Protein AF-0000000087766719 (afdb_homodimer)

Radius of gyration: 19.97 Å; Cα contacts (8 Å, |Δi|>4): 203; chains: 2; bounding box: 46×50×63 Å

Solvent-accessible surface area (backbone atoms only — not comparable to full-atom values): 10613 Å² total; per-residue (Å²): 129,85,50,71,67,56,48,51,53,27,12,54,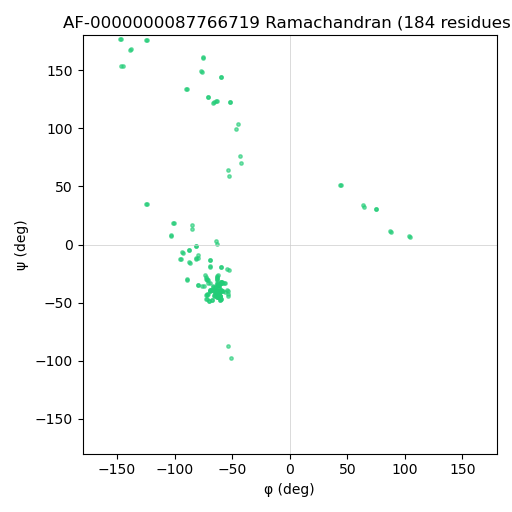57,14,33,75,28,36,40,59,47,51,45,34,25,48,77,57,76,41,45,60,58,56,52,13,59,76,70,70,49,54,48,64,62,43,50,34,35,42,56,20,76,42,80,53,61,69,53,55,50,50,43,42,74,50,59,33,60,70,90,51,54,38,46,81,87,40,73,69,54,64,56,61,66,62,67,69,63,77,80,70,86,124,128,85,49,70,68,56,49,51,52,28,12,55,56,14,32,74,29,34,39,60,47,51,45,34,23,47,77,56,74,42,46,61,58,56,52,13,59,76,70,71,50,53,46,65,63,43,51,33,36,44,56,20,77,41,78,53,61,70,55,55,50,49,42,43,73,48,58,32,60,69,88,49,53,38,45,82,87,39,72,69,56,62,56,61,66,62,68,71,63,76,82,70,91,122

Sequence (188 aa):
MMNLEQRQICGARRARMRFRIREALDRNNTNAKRLAADLGISHQAVLKVLQGNSHSQRVLDALRAAGVPERYLFDPRSEHVVAQDTTHEEGKVAMMNLEQRQICGARRARMRFRIREALDRNNTNAKRLAADLGISHQAVLKVLQGNSHSQRVLDALRAAGVPERYLFDPRSEHVVAQDTTHEEGKVA

Secondary structure (DSSP, 8-state):
---HHHHHHHHHHHHHTHHHHHHHHHHTT--HHHHHHHHTS-HHHHHHHHTTS---HHHHHHHHHTT--GGGT--TTSHHHHHHHHTTS-----/---HHHHHHHHHHHHHTHHHHHHHHHHTT--HHHHHHHHTS-HHHHHHHHTTS---HHHHHHHHHTT--GGGT--TTSHHHHHHHHTTS-----

Organism: NCBI:txid644897

Structure (mmCIF, N/CA/C/O backbone):
data_AF-0000000087766719-model_v1
#
loop_
_entity.id
_entity.type
_entity.pdbx_description
1 polymer 'Transcriptional regulator'
#
loop_
_atom_site.group_PDB
_atom_site.id
_atom_site.type_symbol
_atom_site.label_atom_id
_atom_site.label_alt_id
_atom_site.label_comp_id
_atom_site.label_asym_id
_atom_site.label_entity_id
_atom_site.label_seq_id
_atom_site.pdbx_PDB_ins_code
_atom_site.Cartn_x
_atom_site.Cartn_y
_atom_site.Cartn_z
_atom_site.occupancy
_atom_site.B_iso_or_equiv
_atom_site.auth_seq_id
_atom_site.auth_comp_id
_atom_site.auth_asym_id
_atom_site.auth_atom_id
_atom_site.pdbx_PDB_model_num
ATOM 1 N N . MET A 1 1 ? -0.922 25.641 17.828 1 64.06 1 MET A N 1
ATOM 2 C CA . MET A 1 1 ? 0.216 24.797 17.469 1 64.06 1 MET A CA 1
ATOM 3 C C . MET A 1 1 ? 0 23.359 17.922 1 64.06 1 MET A C 1
ATOM 5 O O . MET A 1 1 ? -0.638 23.125 18.953 1 64.06 1 MET A O 1
ATOM 9 N N . MET A 1 2 ? 0.149 22.484 17.047 1 74.62 2 MET A N 1
ATOM 10 C CA . MET A 1 2 ? -0.058 21.094 17.422 1 74.62 2 MET A CA 1
ATOM 11 C C . MET A 1 2 ? 0.969 20.656 18.453 1 74.62 2 MET A C 1
ATOM 13 O O . MET A 1 2 ? 2.168 20.875 18.297 1 74.62 2 MET A O 1
ATOM 17 N N . ASN A 1 3 ? 0.418 20.156 19.641 1 84.69 3 ASN A N 1
ATOM 18 C CA . ASN A 1 3 ? 1.379 19.688 20.641 1 84.69 3 ASN A CA 1
ATOM 19 C C . ASN A 1 3 ? 1.971 18.328 20.25 1 84.69 3 ASN A C 1
ATOM 21 O O . ASN A 1 3 ? 1.536 17.719 19.266 1 84.69 3 ASN A O 1
ATOM 25 N N . LEU A 1 4 ? 3.074 18.016 20.844 1 88.19 4 LEU A N 1
ATOM 26 C CA . LEU A 1 4 ? 3.869 16.844 20.5 1 88.19 4 LEU A CA 1
ATOM 27 C C . LEU A 1 4 ? 3.018 15.586 20.531 1 88.19 4 LEU A C 1
ATOM 29 O O . LEU A 1 4 ? 3.152 14.719 19.672 1 88.19 4 LEU A O 1
ATOM 33 N N . GLU A 1 5 ? 2.215 15.477 21.562 1 88.75 5 GLU A N 1
ATOM 34 C CA . GLU A 1 5 ? 1.369 14.297 21.703 1 88.75 5 GLU A CA 1
ATOM 35 C C . GLU A 1 5 ? 0.404 14.156 20.531 1 88.75 5 GLU A C 1
ATOM 37 O O . GLU A 1 5 ? 0.24 13.062 19.984 1 88.75 5 GLU A O 1
ATOM 42 N N . GLN A 1 6 ? -0.198 15.211 20.203 1 89.56 6 GLN A N 1
ATOM 43 C CA . GLN A 1 6 ? -1.116 15.219 19.062 1 89.56 6 GLN A CA 1
ATOM 44 C C . GLN A 1 6 ? -0.401 14.828 17.766 1 89.56 6 GLN A C 1
ATOM 46 O O . GLN A 1 6 ? -0.933 14.055 16.969 1 89.56 6 GLN A O 1
ATOM 51 N N . ARG A 1 7 ? 0.81 15.312 17.625 1 91.25 7 ARG A N 1
ATOM 52 C CA . ARG A 1 7 ? 1.606 14.992 16.453 1 91.25 7 ARG A CA 1
ATOM 53 C C . ARG A 1 7 ? 1.891 13.5 16.359 1 91.25 7 ARG A C 1
ATOM 55 O O . ARG A 1 7 ? 1.777 12.898 15.297 1 91.25 7 ARG A O 1
ATOM 62 N N . GLN A 1 8 ? 2.195 12.984 17.5 1 93.81 8 GLN A N 1
ATOM 63 C CA . GLN A 1 8 ? 2.543 11.57 17.531 1 93.81 8 GLN A CA 1
ATOM 64 C C . GLN A 1 8 ? 1.324 10.703 17.25 1 93.81 8 GLN A C 1
ATOM 66 O O . GLN A 1 8 ? 1.425 9.703 16.516 1 93.81 8 GLN A O 1
ATOM 71 N N . ILE A 1 9 ? 0.211 11.07 17.781 1 94.19 9 ILE A N 1
ATOM 72 C CA . ILE A 1 9 ? -1.018 10.305 17.609 1 94.19 9 ILE A CA 1
ATOM 73 C C . ILE A 1 9 ? -1.466 10.367 16.141 1 94.19 9 ILE A C 1
ATOM 75 O O . ILE A 1 9 ? -1.751 9.344 15.531 1 94.19 9 ILE A O 1
ATOM 79 N N . CYS A 1 10 ? -1.475 11.547 15.594 1 96.12 10 CYS A N 1
ATOM 80 C CA . CYS A 1 10 ? -1.868 11.719 14.203 1 96.12 10 CYS A CA 1
ATOM 81 C C . CYS A 1 10 ? -0.924 10.961 13.273 1 96.12 10 CYS A C 1
ATOM 83 O O . CYS A 1 10 ? -1.369 10.289 12.344 1 96.12 10 CYS A O 1
ATOM 85 N N . GLY A 1 11 ? 0.353 11.055 13.586 1 97.19 11 GLY A N 1
ATOM 86 C CA . GLY A 1 11 ? 1.34 10.352 12.773 1 97.19 11 GLY A CA 1
ATOM 87 C C . GLY A 1 11 ? 1.164 8.844 12.789 1 97.19 11 GLY A C 1
ATOM 88 O O . GLY A 1 11 ? 1.177 8.203 11.734 1 97.19 11 GLY A O 1
ATOM 89 N N . ALA A 1 12 ? 0.954 8.305 13.977 1 96.62 12 ALA A N 1
ATOM 90 C CA . ALA A 1 12 ? 0.795 6.855 14.109 1 96.62 12 ALA A CA 1
ATOM 91 C C . ALA A 1 12 ? -0.457 6.371 13.383 1 96.62 12 ALA A C 1
ATOM 93 O O . ALA A 1 12 ? -0.428 5.344 12.711 1 96.62 12 ALA A O 1
ATOM 94 N N . ARG A 1 13 ? -1.477 7.09 13.5 1 96.69 13 ARG A N 1
ATOM 95 C CA . ARG A 1 13 ? -2.732 6.719 12.852 1 96.69 13 ARG A CA 1
ATOM 96 C C . ARG A 1 13 ? -2.625 6.824 11.336 1 96.69 13 ARG A C 1
ATOM 98 O O . ARG A 1 13 ? -3.1 5.945 10.609 1 96.69 13 ARG A O 1
ATOM 105 N N . ARG A 1 14 ? -1.946 7.836 10.867 1 97.5 14 ARG A N 1
ATOM 106 C CA . ARG A 1 14 ? -1.792 7.984 9.422 1 97.5 14 ARG A CA 1
ATOM 107 C C . ARG A 1 14 ? -0.895 6.891 8.852 1 97.5 14 ARG A C 1
ATOM 109 O O . ARG A 1 14 ? -1.149 6.375 7.762 1 97.5 14 ARG A O 1
ATOM 116 N N . ALA A 1 15 ? 0.125 6.605 9.617 1 98.25 15 ALA A N 1
ATOM 117 C CA . ALA A 1 15 ? 1.036 5.559 9.172 1 98.25 15 ALA A CA 1
ATOM 118 C C . ALA A 1 15 ? 0.29 4.246 8.938 1 98.25 15 ALA A C 1
ATOM 120 O O . ALA A 1 15 ? 0.623 3.492 8.016 1 98.25 15 ALA A O 1
ATOM 121 N N . ARG A 1 16 ? -0.716 3.965 9.688 1 97.12 16 ARG A N 1
ATOM 122 C CA . ARG A 1 16 ? -1.495 2.74 9.547 1 97.12 16 ARG A CA 1
ATOM 123 C C . ARG A 1 16 ? -2.295 2.752 8.25 1 97.12 16 ARG A C 1
ATOM 125 O O . ARG A 1 16 ? -2.678 1.695 7.738 1 97.12 16 ARG A O 1
ATOM 132 N N . MET A 1 17 ? -2.451 3.938 7.754 1 98.19 17 MET A N 1
ATOM 133 C CA . MET A 1 17 ? -3.289 4.09 6.566 1 98.19 17 MET A CA 1
ATOM 134 C C . MET A 1 17 ? -2.432 4.266 5.316 1 98.19 17 MET A C 1
ATOM 136 O O . MET A 1 17 ? -2.953 4.543 4.234 1 98.19 17 MET A O 1
ATOM 140 N N . ARG A 1 18 ? -1.143 4.105 5.406 1 98.56 18 ARG A N 1
ATOM 141 C CA . ARG A 1 18 ? -0.237 4.516 4.336 1 98.56 18 ARG A CA 1
ATOM 142 C C . ARG A 1 18 ? -0.554 3.783 3.037 1 98.56 18 ARG A C 1
ATOM 144 O O . ARG A 1 18 ? -0.467 4.363 1.954 1 98.56 18 ARG A O 1
ATOM 151 N N . PHE A 1 19 ? -1.032 2.547 3.102 1 98.62 19 PHE A N 1
ATOM 152 C CA . PHE A 1 19 ? -1.329 1.806 1.88 1 98.62 19 PHE A CA 1
ATOM 153 C C . PHE A 1 19 ? -2.67 2.238 1.297 1 98.62 19 PHE A C 1
ATOM 155 O O . PHE A 1 19 ? -2.84 2.27 0.077 1 98.62 19 PHE A O 1
ATOM 162 N N . ARG A 1 20 ? -3.555 2.541 2.119 1 98.56 20 ARG A N 1
ATOM 163 C CA . ARG A 1 20 ? -4.836 3.047 1.638 1 98.56 20 ARG A CA 1
ATOM 164 C C . ARG A 1 20 ? -4.668 4.406 0.968 1 98.56 20 ARG A C 1
ATOM 166 O O . ARG A 1 20 ? -5.359 4.715 -0.006 1 98.56 20 ARG A O 1
ATOM 173 N N . ILE A 1 21 ? -3.779 5.172 1.529 1 98.88 21 ILE A N 1
ATOM 174 C CA . ILE A 1 21 ? -3.465 6.457 0.911 1 98.88 21 ILE A CA 1
ATOM 175 C C . ILE A 1 21 ? -2.859 6.227 -0.473 1 98.88 21 ILE A C 1
ATOM 177 O O . ILE A 1 21 ? -3.273 6.859 -1.449 1 98.88 21 ILE A O 1
ATOM 181 N N . ARG A 1 22 ? -1.928 5.293 -0.578 1 98.81 22 ARG A N 1
ATOM 182 C CA . ARG A 1 22 ? -1.306 4.992 -1.863 1 98.81 22 ARG A CA 1
ATOM 183 C C . ARG A 1 22 ? -2.332 4.457 -2.855 1 98.81 22 ARG A C 1
ATOM 185 O O . ARG A 1 22 ? -2.307 4.809 -4.035 1 98.81 22 ARG A O 1
ATOM 192 N N . GLU A 1 23 ? -3.215 3.639 -2.352 1 98.75 23 GLU A N 1
ATOM 193 C CA . GLU A 1 23 ? -4.273 3.107 -3.207 1 98.75 23 GLU A CA 1
ATOM 194 C C . GLU A 1 23 ? -5.164 4.223 -3.742 1 98.75 23 GLU A C 1
ATOM 196 O O . GLU A 1 23 ? -5.516 4.23 -4.926 1 98.75 23 GLU A O 1
ATOM 201 N N . ALA A 1 24 ? -5.531 5.148 -2.932 1 98.75 24 ALA A N 1
ATOM 202 C CA . ALA A 1 24 ? -6.359 6.277 -3.342 1 98.75 24 ALA A CA 1
ATOM 203 C C . ALA A 1 24 ? -5.664 7.109 -4.414 1 98.75 24 ALA A C 1
ATOM 205 O O . ALA A 1 24 ? -6.285 7.508 -5.402 1 98.75 24 ALA A O 1
ATOM 206 N N . LEU A 1 25 ? -4.414 7.367 -4.242 1 98.75 25 LEU A N 1
ATOM 207 C CA . LEU A 1 25 ? -3.654 8.109 -5.238 1 98.75 25 LEU A CA 1
ATOM 208 C C . LEU A 1 25 ? -3.645 7.379 -6.574 1 98.75 25 LEU A C 1
ATOM 210 O O . LEU A 1 25 ? -3.873 7.988 -7.621 1 98.75 25 LEU A O 1
ATOM 214 N N . ASP A 1 26 ? -3.35 6.074 -6.445 1 98.25 26 ASP A N 1
ATOM 215 C CA . ASP A 1 26 ? -3.295 5.242 -7.645 1 98.25 26 ASP A CA 1
ATOM 216 C C . ASP A 1 26 ? -4.633 5.25 -8.383 1 98.25 26 ASP A C 1
ATOM 218 O O . ASP A 1 26 ? -4.672 5.363 -9.609 1 98.25 26 ASP A O 1
ATOM 222 N N . ARG A 1 27 ? -5.73 5.203 -7.676 1 97.5 27 ARG A N 1
ATOM 223 C CA . ARG A 1 27 ? -7.074 5.238 -8.25 1 97.5 27 ARG A CA 1
ATOM 224 C C . ARG A 1 27 ? -7.324 6.555 -8.977 1 97.5 27 ARG A C 1
ATOM 226 O O . ARG A 1 27 ? -8.07 6.598 -9.953 1 97.5 27 ARG A O 1
ATOM 233 N N . ASN A 1 28 ? -6.629 7.543 -8.484 1 97.38 28 ASN A N 1
ATOM 234 C CA . ASN A 1 28 ? -6.789 8.859 -9.086 1 97.38 28 ASN A CA 1
ATOM 235 C C . ASN A 1 28 ? -5.641 9.188 -10.031 1 97.38 28 ASN A C 1
ATOM 237 O O . ASN A 1 28 ? -5.328 10.359 -10.258 1 97.38 28 ASN A O 1
ATOM 241 N N . ASN A 1 29 ? -4.934 8.188 -10.461 1 97.44 29 ASN A N 1
ATOM 242 C CA . ASN A 1 29 ? -3.916 8.227 -11.508 1 97.44 29 ASN A CA 1
ATOM 243 C C . ASN A 1 29 ? -2.736 9.109 -11.102 1 97.44 29 ASN A C 1
ATOM 245 O O . ASN A 1 29 ? -2.211 9.867 -11.922 1 97.44 29 ASN A O 1
ATOM 249 N N . THR A 1 30 ? -2.436 9.117 -9.852 1 98.31 30 THR A N 1
ATOM 250 C CA . THR A 1 30 ? -1.264 9.82 -9.344 1 98.31 30 THR A CA 1
ATOM 251 C C . THR A 1 30 ? -0.558 8.992 -8.273 1 98.31 30 THR A C 1
ATOM 253 O O . THR A 1 30 ? -0.99 7.879 -7.961 1 98.31 30 THR A O 1
ATOM 256 N N . ASN A 1 31 ? 0.639 9.352 -7.895 1 98.44 31 ASN A N 1
ATOM 257 C CA . ASN A 1 31 ? 1.42 8.711 -6.84 1 98.44 31 ASN A CA 1
ATOM 258 C C . ASN A 1 31 ? 2.287 9.719 -6.094 1 98.44 31 ASN A C 1
ATOM 260 O O . ASN A 1 31 ? 2.262 10.914 -6.398 1 98.44 31 ASN A O 1
ATOM 264 N N . ALA A 1 32 ? 2.975 9.266 -5.082 1 98.69 32 ALA A N 1
ATOM 265 C CA . ALA A 1 32 ? 3.768 10.148 -4.23 1 98.69 32 ALA A CA 1
ATOM 266 C C . ALA A 1 32 ? 4.824 10.891 -5.039 1 98.69 32 ALA A C 1
ATOM 268 O O . ALA A 1 32 ? 5.105 12.062 -4.773 1 98.69 32 ALA A O 1
ATOM 269 N N . LYS A 1 33 ? 5.281 10.234 -6.023 1 98.75 33 LYS A N 1
ATOM 270 C CA . LYS A 1 33 ? 6.312 10.852 -6.855 1 98.75 33 LYS A CA 1
ATOM 271 C C . LYS A 1 33 ? 5.742 12.008 -7.676 1 98.75 33 LYS A C 1
ATOM 273 O O . LYS A 1 33 ? 6.34 13.078 -7.738 1 98.75 33 LYS A O 1
ATOM 278 N N . ARG A 1 34 ? 4.668 11.758 -8.297 1 98.62 34 ARG A N 1
ATOM 279 C CA . ARG A 1 34 ? 4.031 12.797 -9.109 1 98.62 34 ARG A CA 1
ATOM 280 C C . ARG A 1 34 ? 3.57 13.961 -8.234 1 98.62 34 ARG A C 1
ATOM 282 O O . ARG A 1 34 ? 3.732 15.125 -8.609 1 98.62 34 ARG A O 1
ATOM 289 N N . LEU A 1 35 ? 3.066 13.648 -7.078 1 98.62 35 LEU A N 1
ATOM 290 C CA . LEU A 1 35 ? 2.639 14.68 -6.145 1 98.62 35 LEU A CA 1
ATOM 291 C C . LEU A 1 35 ? 3.809 15.578 -5.75 1 98.62 35 LEU A C 1
ATOM 293 O O . LEU A 1 35 ? 3.678 16.797 -5.719 1 98.62 35 LEU A O 1
ATOM 297 N N . ALA A 1 36 ? 4.914 14.992 -5.469 1 98.88 36 ALA A N 1
ATOM 298 C CA . ALA A 1 36 ? 6.117 15.73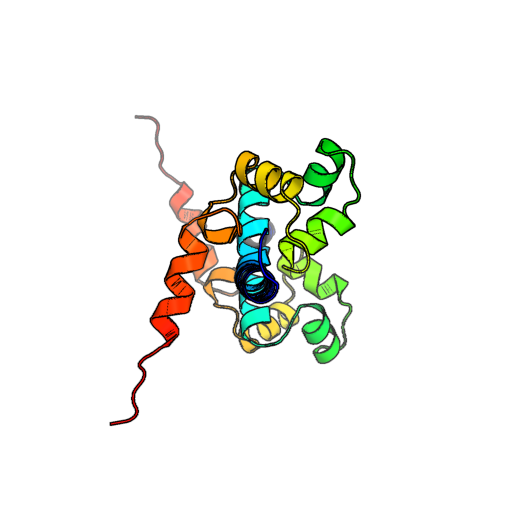4 -5.098 1 98.88 36 ALA A CA 1
ATOM 299 C C . ALA A 1 36 ? 6.555 16.672 -6.219 1 98.88 36 ALA A C 1
ATOM 301 O O . ALA A 1 36 ? 6.891 17.828 -5.973 1 98.88 36 ALA A O 1
ATOM 302 N N . ALA A 1 37 ? 6.535 16.188 -7.395 1 98.75 37 ALA A N 1
ATOM 303 C CA . ALA A 1 37 ? 6.902 17 -8.562 1 98.75 37 ALA A CA 1
ATOM 304 C C . ALA A 1 37 ? 5.973 18.188 -8.719 1 98.75 37 ALA A C 1
ATOM 306 O O . ALA A 1 37 ? 6.434 19.312 -8.938 1 98.75 37 ALA A O 1
ATOM 307 N N . ASP A 1 38 ? 4.734 17.969 -8.57 1 97.94 38 ASP A N 1
ATOM 308 C CA . ASP A 1 38 ? 3.736 19.031 -8.688 1 97.94 38 ASP A CA 1
ATOM 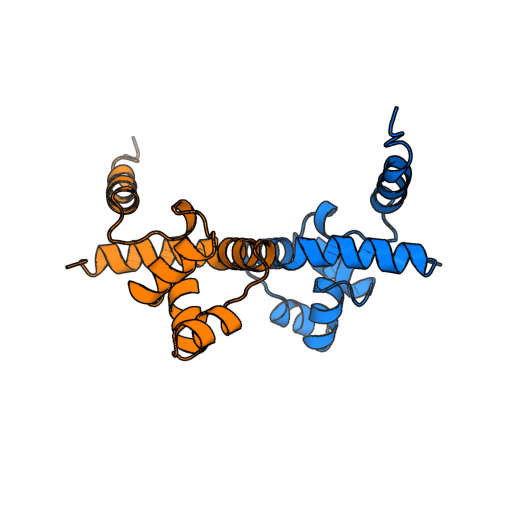309 C C . ASP A 1 38 ? 3.947 20.094 -7.625 1 97.94 38 ASP A C 1
ATOM 311 O O . ASP A 1 38 ? 3.723 21.281 -7.875 1 97.94 38 ASP A O 1
ATOM 315 N N . LEU A 1 39 ? 4.402 19.656 -6.449 1 98.31 39 LEU A N 1
ATOM 316 C CA . LEU A 1 39 ? 4.594 20.578 -5.324 1 98.31 39 LEU A CA 1
ATOM 317 C C . LEU A 1 39 ? 5.977 21.203 -5.367 1 98.31 39 LEU A C 1
ATOM 319 O O . LEU A 1 39 ? 6.242 22.188 -4.66 1 98.31 39 LEU A O 1
ATOM 323 N N . GLY A 1 40 ? 6.844 20.625 -6.148 1 98.69 40 GLY A N 1
ATOM 324 C CA . GLY A 1 40 ? 8.211 21.125 -6.203 1 98.69 40 GLY A CA 1
ATOM 325 C C . GLY A 1 40 ? 9.031 20.75 -4.988 1 98.69 40 GLY A C 1
ATOM 326 O O . GLY A 1 40 ? 9.859 21.531 -4.523 1 98.69 40 GLY A O 1
ATOM 327 N N . ILE A 1 41 ? 8.727 19.625 -4.41 1 98.75 41 ILE A N 1
ATOM 328 C CA . ILE A 1 41 ? 9.477 19.141 -3.26 1 98.75 41 ILE A CA 1
ATOM 329 C C . ILE A 1 41 ? 10.016 17.734 -3.551 1 98.75 41 ILE A C 1
ATOM 331 O O . ILE A 1 41 ? 9.742 17.172 -4.609 1 98.75 41 ILE A O 1
ATOM 335 N N . SER A 1 42 ? 10.789 17.266 -2.572 1 98.75 42 SER A N 1
ATOM 336 C CA . SER A 1 42 ? 11.375 15.938 -2.775 1 98.75 42 SER A CA 1
ATOM 337 C C . SER A 1 42 ? 10.336 14.836 -2.562 1 98.75 42 SER A C 1
ATOM 339 O O . SER A 1 42 ? 9.43 14.984 -1.741 1 98.75 42 SER A O 1
ATOM 341 N N . HIS A 1 43 ? 10.516 13.797 -3.266 1 98.62 43 HIS A N 1
ATOM 342 C CA . HIS A 1 43 ? 9.695 12.609 -3.059 1 98.62 43 HIS A CA 1
ATOM 343 C C . HIS A 1 43 ? 9.734 12.164 -1.6 1 98.62 43 HIS A C 1
ATOM 345 O O . HIS A 1 43 ? 8.703 11.789 -1.038 1 98.62 43 HIS A O 1
ATOM 351 N N . GLN A 1 44 ? 10.906 12.273 -1.005 1 98.75 44 GLN A N 1
ATOM 352 C CA . GLN A 1 44 ? 11.094 11.852 0.378 1 98.75 44 GLN A CA 1
ATOM 353 C C . GLN A 1 44 ? 10.234 12.68 1.328 1 98.75 44 GLN A C 1
ATOM 355 O O . GLN A 1 44 ? 9.742 12.164 2.334 1 98.75 44 GLN A O 1
ATOM 360 N N . ALA A 1 45 ? 10.023 13.93 1.026 1 98.75 45 ALA A N 1
ATOM 361 C CA . ALA A 1 45 ? 9.195 14.789 1.873 1 98.75 45 ALA A CA 1
ATOM 362 C C . ALA A 1 45 ? 7.75 14.305 1.892 1 98.75 45 ALA A C 1
ATOM 364 O O . ALA A 1 45 ? 7.098 14.32 2.938 1 98.75 45 ALA A O 1
ATOM 365 N N . VAL A 1 46 ? 7.285 13.836 0.776 1 98.88 46 VAL A N 1
ATOM 366 C CA . VAL A 1 46 ? 5.926 13.305 0.692 1 98.88 46 VAL A CA 1
ATOM 367 C C . VAL A 1 46 ? 5.84 11.977 1.443 1 98.88 46 VAL A C 1
ATOM 369 O O . VAL A 1 46 ? 4.906 11.766 2.223 1 98.88 46 VAL A O 1
ATOM 372 N N . LEU A 1 47 ? 6.855 11.109 1.275 1 98.81 47 LEU A N 1
ATOM 373 C CA . LEU A 1 47 ? 6.852 9.805 1.93 1 98.81 47 LEU A CA 1
ATOM 374 C C . LEU A 1 47 ? 6.848 9.953 3.447 1 98.81 47 LEU A C 1
ATOM 376 O O . LEU A 1 47 ? 6.188 9.188 4.152 1 98.81 47 LEU A O 1
ATOM 380 N N . LYS A 1 48 ? 7.543 10.977 3.986 1 98.81 48 LYS A N 1
ATOM 381 C CA . LYS A 1 48 ? 7.574 11.211 5.426 1 98.81 48 LYS A CA 1
ATOM 382 C C . LYS A 1 48 ? 6.172 11.5 5.965 1 98.81 48 LYS A C 1
ATOM 384 O O . LYS A 1 48 ? 5.836 11.086 7.078 1 98.81 48 LYS A O 1
ATOM 389 N N . VAL A 1 49 ? 5.383 12.188 5.184 1 98.81 49 VAL A N 1
ATOM 390 C CA . VAL A 1 49 ? 4.023 12.5 5.613 1 98.81 49 VAL A CA 1
ATOM 391 C C . VAL A 1 49 ? 3.164 11.234 5.555 1 98.81 49 VAL A C 1
ATOM 393 O O . VAL A 1 49 ? 2.406 10.953 6.484 1 98.81 49 VAL A O 1
ATOM 396 N N . LEU A 1 50 ? 3.324 10.469 4.473 1 98.81 50 LEU A N 1
ATOM 397 C CA . LEU A 1 50 ? 2.562 9.234 4.348 1 98.81 50 LEU A CA 1
ATOM 398 C C . LEU A 1 50 ? 2.873 8.281 5.504 1 98.81 50 LEU A C 1
ATOM 400 O O . LEU A 1 50 ? 1.981 7.59 6 1 98.81 50 LEU A O 1
ATOM 404 N N . GLN A 1 51 ? 4.082 8.336 5.945 1 98.38 51 GLN A N 1
ATOM 405 C CA . GLN A 1 51 ? 4.547 7.43 6.984 1 98.38 51 GLN A CA 1
ATOM 406 C C . GLN A 1 51 ? 4.258 7.984 8.375 1 98.38 51 GLN A C 1
ATOM 408 O O . GLN A 1 51 ? 4.539 7.336 9.383 1 98.38 51 GLN A O 1
ATOM 413 N N . GLY A 1 52 ? 3.75 9.188 8.445 1 98.12 52 GLY A N 1
ATOM 414 C CA . GLY A 1 52 ? 3.338 9.766 9.719 1 98.12 52 GLY A CA 1
ATOM 415 C C . GLY A 1 52 ? 4.465 10.484 10.438 1 98.12 52 GLY A C 1
ATOM 416 O O . GLY A 1 52 ? 4.305 10.906 11.586 1 98.12 52 GLY A O 1
ATOM 417 N N . ASN A 1 53 ? 5.582 10.688 9.734 1 98 53 ASN A N 1
ATOM 418 C CA . ASN A 1 53 ? 6.754 11.273 10.375 1 98 53 ASN A CA 1
ATOM 419 C C . ASN A 1 53 ? 6.789 12.797 10.211 1 98 53 ASN A C 1
ATOM 421 O O . ASN A 1 53 ? 7.633 13.469 10.797 1 98 53 ASN A O 1
ATOM 425 N N . SER A 1 54 ? 5.871 13.305 9.414 1 97.69 54 SER A N 1
ATOM 426 C CA . SER A 1 54 ? 5.727 14.727 9.148 1 97.69 54 SER A CA 1
ATOM 427 C C . SER A 1 54 ? 4.258 15.117 8.969 1 97.69 54 SER A C 1
ATOM 429 O O . SER A 1 54 ? 3.428 14.266 8.641 1 97.69 54 SER A O 1
ATOM 431 N N . HIS A 1 55 ? 4.004 16.328 9.266 1 97.56 55 HIS A N 1
ATOM 432 C CA . HIS A 1 55 ? 2.637 16.828 9.18 1 97.56 55 HIS A CA 1
ATOM 433 C C . HIS A 1 55 ? 2.547 18.047 8.281 1 97.56 55 HIS A C 1
ATOM 435 O O . HIS A 1 55 ? 1.759 18.953 8.539 1 97.56 55 HIS A O 1
ATOM 441 N N . SER A 1 56 ? 3.342 18.047 7.262 1 97.75 56 SER A N 1
ATOM 442 C CA . SER A 1 56 ? 3.342 19.156 6.324 1 97.75 56 SER A CA 1
ATOM 443 C C . SER A 1 56 ? 1.934 19.453 5.82 1 97.75 56 SER A C 1
ATOM 445 O O . SER A 1 56 ? 1.301 18.609 5.191 1 97.75 56 SER A O 1
ATOM 447 N N . GLN A 1 57 ? 1.519 20.688 6.027 1 96.5 57 GLN A N 1
ATOM 448 C CA . GLN A 1 57 ? 0.181 21.109 5.617 1 96.5 57 GLN A CA 1
ATOM 449 C C . GLN A 1 57 ? 0.045 21.094 4.094 1 96.5 57 GLN A C 1
ATOM 451 O O . GLN A 1 57 ? -0.989 20.688 3.562 1 96.5 57 GLN A O 1
ATOM 456 N N . ARG A 1 58 ? 1.101 21.516 3.477 1 98 58 ARG A N 1
ATOM 457 C CA . ARG A 1 58 ? 1.108 21.562 2.018 1 98 58 ARG A CA 1
ATOM 458 C C . ARG A 1 58 ? 0.916 20.172 1.425 1 98 58 ARG A C 1
ATOM 460 O O . ARG A 1 58 ? 0.133 19.984 0.489 1 98 58 ARG A O 1
ATOM 467 N N . VAL A 1 59 ? 1.56 19.25 2.035 1 98.75 59 VAL A N 1
ATOM 468 C CA . VAL A 1 59 ? 1.464 17.891 1.54 1 98.75 59 VAL A CA 1
ATOM 469 C C . VAL A 1 59 ? 0.086 17.312 1.867 1 98.75 59 VAL A C 1
ATOM 471 O O . VAL A 1 59 ? -0.549 16.688 1.019 1 98.75 59 VAL A O 1
ATOM 474 N N . LEU A 1 60 ? -0.361 17.484 3.086 1 98.31 60 LEU A N 1
ATOM 475 C CA . LEU A 1 60 ? -1.686 17.016 3.467 1 98.31 60 LEU A CA 1
ATOM 476 C C . LEU A 1 60 ? -2.762 17.609 2.568 1 98.31 60 LEU A C 1
ATOM 478 O O . LEU A 1 60 ? -3.682 16.906 2.141 1 98.31 60 LEU A O 1
ATOM 482 N N . ASP A 1 61 ? -2.629 18.859 2.24 1 98.44 61 ASP A N 1
ATOM 483 C CA . ASP A 1 61 ? -3.576 19.516 1.342 1 98.44 61 ASP A CA 1
ATOM 484 C C . ASP A 1 61 ? -3.502 18.922 -0.062 1 98.44 61 ASP A C 1
ATOM 486 O O . ASP A 1 61 ? -4.527 18.734 -0.719 1 98.44 61 ASP A O 1
ATOM 490 N N . ALA A 1 62 ? -2.328 18.719 -0.521 1 98.75 62 ALA A N 1
ATOM 491 C CA . ALA A 1 62 ? -2.137 18.125 -1.841 1 98.75 62 ALA A CA 1
ATOM 492 C C . ALA A 1 62 ? -2.742 16.719 -1.903 1 98.75 62 ALA A C 1
ATOM 494 O O . ALA A 1 62 ? -3.354 16.344 -2.906 1 98.75 62 ALA A O 1
ATOM 495 N N . LEU A 1 63 ? -2.582 15.938 -0.842 1 98.75 63 LEU A N 1
ATOM 496 C CA . LEU A 1 63 ? -3.178 14.609 -0.766 1 98.75 63 LEU A CA 1
ATOM 497 C C . LEU A 1 63 ? -4.699 14.688 -0.845 1 98.75 63 LEU A C 1
ATOM 499 O O . LEU A 1 63 ? -5.324 13.93 -1.593 1 98.75 63 LEU A O 1
ATOM 503 N N . ARG A 1 64 ? -5.207 15.578 -0.122 1 98.25 64 ARG A N 1
ATOM 504 C CA . ARG A 1 64 ? -6.648 15.797 -0.153 1 98.25 64 ARG A CA 1
ATOM 505 C C . ARG A 1 64 ? -7.117 16.172 -1.559 1 98.25 64 ARG A C 1
ATOM 507 O O . ARG A 1 64 ? -8.094 15.609 -2.057 1 98.25 64 ARG A O 1
ATOM 514 N N . ALA A 1 65 ? -6.465 17.031 -2.143 1 98.38 65 ALA A N 1
ATOM 515 C CA . ALA A 1 65 ? -6.809 17.516 -3.48 1 98.38 65 ALA A CA 1
ATOM 516 C C . ALA A 1 65 ? -6.695 16.375 -4.504 1 98.38 65 ALA A C 1
ATOM 518 O O . ALA A 1 65 ? -7.418 16.375 -5.504 1 98.38 65 ALA A O 1
ATOM 519 N N . ALA A 1 66 ? -5.812 15.508 -4.195 1 98.38 66 ALA A N 1
ATOM 520 C CA . ALA A 1 66 ? -5.586 14.383 -5.102 1 98.38 66 ALA A CA 1
ATOM 521 C C . ALA A 1 66 ? -6.625 13.281 -4.887 1 98.38 66 ALA A C 1
ATOM 523 O O . ALA A 1 66 ? -6.59 12.25 -5.559 1 98.38 66 ALA A O 1
ATOM 524 N N . GLY A 1 67 ? -7.504 13.523 -3.934 1 98 67 GLY A N 1
ATOM 525 C CA . GLY A 1 67 ? -8.633 12.617 -3.781 1 98 67 GLY A CA 1
ATOM 526 C C . GLY A 1 67 ? -8.477 11.672 -2.604 1 98 67 GLY A C 1
ATOM 527 O O . GLY A 1 67 ? -9.281 10.75 -2.428 1 98 67 GLY A O 1
ATOM 528 N N . VAL A 1 68 ? -7.496 11.828 -1.793 1 98.62 68 VAL A N 1
ATOM 529 C CA . VAL A 1 68 ? -7.355 10.984 -0.608 1 98.62 68 VAL A CA 1
ATOM 530 C C . VAL A 1 68 ? -8.43 11.352 0.415 1 98.62 68 VAL A C 1
ATOM 532 O O . VAL A 1 68 ? -8.555 12.516 0.799 1 98.62 68 VAL A O 1
ATOM 535 N N . PRO A 1 69 ? -9.172 10.391 0.88 1 97.88 69 PRO A N 1
ATOM 536 C CA . PRO A 1 69 ? -10.219 10.68 1.861 1 97.88 69 PRO A CA 1
ATOM 537 C C . PRO A 1 69 ? -9.672 11.297 3.146 1 97.88 69 PRO A C 1
ATOM 539 O O . PRO A 1 69 ? -8.609 10.898 3.621 1 97.88 69 PRO A O 1
ATOM 542 N N . GLU A 1 70 ? -10.391 12.188 3.74 1 96.81 70 GLU A N 1
ATOM 543 C CA . GLU A 1 70 ? -9.984 12.922 4.938 1 96.81 70 GLU A CA 1
ATOM 544 C C . GLU A 1 70 ? -9.703 11.969 6.098 1 96.81 70 GLU A C 1
ATOM 546 O O . GLU A 1 70 ? -8.773 12.188 6.875 1 96.81 70 GLU A O 1
ATOM 551 N N . ARG A 1 71 ? -10.406 10.906 6.148 1 95.44 71 ARG A N 1
ATOM 552 C CA . ARG A 1 71 ? -10.312 9.984 7.277 1 95.44 71 ARG A CA 1
ATOM 553 C C . ARG A 1 71 ? -8.969 9.266 7.293 1 95.44 71 ARG A C 1
ATOM 555 O O . ARG A 1 71 ? -8.602 8.648 8.297 1 95.44 71 ARG A O 1
ATOM 562 N N . TYR A 1 72 ? -8.242 9.359 6.195 1 97.75 72 TYR A N 1
ATOM 563 C CA . TYR A 1 72 ? -6.938 8.711 6.148 1 97.75 72 TYR A CA 1
ATOM 564 C C . TYR A 1 72 ? -5.824 9.68 6.523 1 97.75 72 TYR A C 1
ATOM 566 O O . TYR A 1 72 ? -4.691 9.273 6.781 1 97.75 72 TYR A O 1
ATOM 574 N N . LEU A 1 73 ? -6.137 10.93 6.578 1 98.12 73 LEU A N 1
ATOM 575 C CA . LEU A 1 73 ? -5.078 11.93 6.602 1 98.12 73 LEU A CA 1
ATOM 576 C C . LEU A 1 73 ? -4.648 12.234 8.031 1 98.12 73 LEU A C 1
ATOM 578 O O . LEU A 1 73 ? -3.508 12.641 8.266 1 98.12 73 LEU A O 1
ATOM 582 N N . PHE A 1 74 ? -5.656 12.086 8.938 1 96.31 74 PHE A N 1
ATOM 583 C CA . PHE A 1 74 ? -5.375 12.422 10.328 1 96.31 74 PHE A CA 1
ATOM 584 C C . PHE A 1 74 ? -4.602 13.734 10.422 1 96.31 74 PHE A C 1
ATOM 586 O O . PHE A 1 74 ? -3.559 13.797 11.078 1 96.31 74 PHE A O 1
ATOM 593 N N . ASP A 1 75 ? -5.18 14.648 9.75 1 94.81 75 ASP A N 1
ATOM 594 C CA . ASP A 1 75 ? -4.664 16.016 9.781 1 94.81 75 ASP A CA 1
ATOM 595 C C . ASP A 1 75 ? -4.824 16.625 11.172 1 94.81 75 ASP A C 1
ATOM 597 O O . ASP A 1 75 ? -5.938 16.688 11.703 1 94.81 75 ASP A O 1
ATOM 601 N N . PRO A 1 76 ? -3.775 17.031 11.766 1 91.81 76 PRO A N 1
ATOM 602 C CA . PRO A 1 76 ? -3.889 17.578 13.117 1 91.81 76 PRO A CA 1
ATOM 603 C C . PRO A 1 76 ? -4.809 18.797 13.188 1 91.81 76 PRO A C 1
ATOM 605 O O . PRO A 1 76 ? -5.293 19.156 14.266 1 91.81 76 PRO A O 1
ATOM 608 N N . ARG A 1 77 ? -5.027 19.375 12.086 1 88.88 77 ARG A N 1
ATOM 609 C CA . ARG A 1 77 ? -5.879 20.547 12.039 1 88.88 77 ARG A CA 1
ATOM 610 C C . ARG A 1 77 ? -7.355 20.156 12.023 1 88.88 77 ARG A C 1
ATOM 612 O O . ARG A 1 77 ? -8.227 21 12.258 1 88.88 77 ARG A O 1
ATOM 619 N N . SER A 1 78 ? -7.496 18.766 11.773 1 82.38 78 SER A N 1
ATOM 620 C CA . SER A 1 78 ? -8.875 18.328 11.617 1 82.38 78 SER A CA 1
ATOM 621 C C . SER A 1 78 ? -9.484 17.938 12.961 1 82.38 78 SER A C 1
ATOM 623 O O . SER A 1 78 ? -8.797 17.422 13.836 1 82.38 78 SER A O 1
ATOM 625 N N . GLU A 1 79 ? -10.578 18.328 13.258 1 64.94 79 GLU A N 1
ATOM 626 C CA . GLU A 1 79 ? -11.336 18.094 14.484 1 64.94 79 GLU A CA 1
ATOM 627 C C . GLU A 1 79 ? -11.469 16.594 14.766 1 64.94 79 GLU A C 1
ATOM 629 O O . GLU A 1 79 ? -11.688 16.188 15.906 1 64.94 79 GLU A O 1
ATOM 634 N N . HIS A 1 80 ? -11.32 15.75 13.797 1 58.34 80 HIS A N 1
ATOM 635 C CA . HIS A 1 80 ? -11.539 14.32 13.992 1 58.34 80 HIS A CA 1
ATOM 636 C C . HIS A 1 80 ? -10.422 13.703 14.828 1 58.34 80 HIS A C 1
ATOM 638 O O . HIS A 1 80 ? -10.641 12.703 15.516 1 58.34 80 HIS A O 1
ATOM 644 N N . VAL A 1 81 ? -9.242 14.172 14.797 1 58.28 81 VAL A N 1
ATOM 645 C CA . VAL A 1 81 ? -8.117 13.617 15.547 1 58.28 81 VAL A CA 1
ATOM 646 C C . VAL A 1 81 ? -8.312 13.875 17.047 1 58.28 81 VAL A C 1
ATOM 648 O O . VAL A 1 81 ? -7.93 13.055 17.875 1 58.28 81 VAL A O 1
ATOM 651 N N . VAL A 1 82 ? -8.867 14.891 17.422 1 54.25 82 VAL A N 1
ATOM 652 C CA . VAL A 1 82 ? -9.055 15.219 18.828 1 54.25 82 VAL A CA 1
ATOM 653 C C . VAL A 1 82 ? -9.984 14.188 19.484 1 54.25 82 VAL A C 1
ATOM 655 O O . VAL A 1 82 ? -9.797 13.812 20.641 1 54.25 82 VAL A O 1
ATOM 658 N N . ALA A 1 83 ? -11.008 13.836 18.812 1 50.44 83 ALA A N 1
ATOM 659 C CA . ALA A 1 83 ? -12.047 13.109 19.531 1 50.44 83 ALA A CA 1
ATOM 660 C C . ALA A 1 83 ? -11.633 11.656 19.781 1 50.44 83 ALA A C 1
ATOM 662 O O . ALA A 1 83 ? -12 11.062 20.797 1 50.44 83 ALA A O 1
ATOM 663 N N . GLN A 1 84 ? -10.977 11.094 18.906 1 48.59 84 GLN A N 1
ATOM 664 C CA . GLN A 1 84 ? -10.781 9.656 19.109 1 48.59 84 GLN A CA 1
ATOM 665 C C . GLN A 1 84 ? -9.789 9.391 20.234 1 48.59 84 GLN A C 1
ATOM 667 O O . GLN A 1 84 ? -9.758 8.297 20.797 1 48.59 84 GLN A O 1
ATOM 672 N N . ASP A 1 85 ? -8.867 10.18 20.516 1 46.38 85 ASP A N 1
ATOM 673 C CA . ASP A 1 85 ? -7.984 9.93 21.641 1 46.38 85 ASP A CA 1
ATOM 674 C C . ASP A 1 85 ? -8.758 9.945 22.953 1 46.38 85 ASP A C 1
ATOM 676 O O . ASP A 1 85 ? -8.328 9.352 23.953 1 46.38 85 ASP A O 1
ATOM 680 N N . THR A 1 86 ? -9.82 10.641 23.016 1 42.22 86 THR A N 1
ATOM 681 C CA . THR A 1 86 ? -10.484 10.672 24.312 1 42.22 86 THR A CA 1
ATOM 682 C C . THR A 1 86 ? -11.164 9.336 24.609 1 42.22 86 THR A C 1
ATOM 684 O O . THR A 1 86 ? -11.578 9.07 25.734 1 42.22 86 THR A O 1
ATOM 687 N N . THR A 1 87 ? -11.578 8.602 23.609 1 40.72 87 THR A N 1
ATOM 688 C CA . THR A 1 87 ? -12.336 7.414 23.984 1 40.72 87 THR A CA 1
ATOM 689 C C . THR A 1 87 ? -11.398 6.289 24.422 1 40.72 87 THR A C 1
ATOM 691 O O . THR A 1 87 ? -11.852 5.184 24.719 1 40.72 87 THR A O 1
ATOM 694 N N . HIS A 1 88 ? -10.148 6.344 24.234 1 40.16 88 HIS A N 1
ATOM 695 C CA . HIS A 1 88 ? -9.375 5.25 24.812 1 40.16 88 HIS A CA 1
ATOM 696 C C . HIS A 1 88 ? -9.484 5.234 26.328 1 40.16 88 HIS A C 1
ATOM 698 O O . HIS A 1 88 ? -8.727 4.531 27.016 1 40.16 88 HIS A O 1
ATOM 704 N N . GLU A 1 89 ? -10.211 6.125 27.016 1 37.34 89 GLU A N 1
ATOM 705 C CA . GLU A 1 89 ? -10.18 6.016 28.469 1 37.34 89 GLU A CA 1
ATOM 706 C C . GLU A 1 89 ? -10.547 4.605 28.922 1 37.34 89 GLU A C 1
ATOM 708 O O . GLU A 1 89 ? -9.844 4.012 29.75 1 37.34 89 GLU A O 1
ATOM 713 N N . GLU A 1 90 ? -11.93 4.27 29.125 1 36.25 90 GLU A N 1
ATOM 714 C CA . GLU A 1 90 ? -12.484 3.518 30.25 1 36.25 90 GLU A CA 1
ATOM 715 C C . GLU A 1 90 ? -12.398 2.014 30.016 1 36.25 90 GLU A C 1
ATOM 717 O O . GLU A 1 90 ? -13.227 1.446 29.297 1 36.25 90 GLU A O 1
ATOM 722 N N . GLY A 1 91 ? -11.719 1.37 29.219 1 32.81 91 GLY A N 1
ATOM 723 C CA . GLY A 1 91 ? -11.727 -0.05 29.531 1 32.81 91 GLY A CA 1
ATOM 724 C C . GLY A 1 91 ? -11.328 -0.351 30.969 1 32.81 91 GLY A C 1
ATOM 725 O O . GLY A 1 91 ? -10.141 -0.431 31.281 1 32.81 91 GLY A O 1
ATOM 726 N N . LYS A 1 92 ? -12.102 0.093 31.953 1 31.61 92 LYS A N 1
ATOM 727 C CA . LYS A 1 92 ? -12.211 -0.416 33.312 1 31.61 92 LYS A CA 1
ATOM 728 C C . LYS A 1 92 ? -12.336 -1.937 33.344 1 31.61 92 LYS A C 1
ATOM 730 O O . LYS A 1 92 ? -13.234 -2.494 32.688 1 31.61 92 LYS A O 1
ATOM 735 N N . VAL A 1 93 ? -11.359 -2.809 33.594 1 31.88 93 VAL A N 1
ATOM 736 C CA . VAL A 1 93 ? -11.344 -4.121 34.219 1 31.88 93 VAL A CA 1
ATOM 737 C C . VAL A 1 93 ? -12.219 -4.094 35.469 1 31.88 93 VAL A C 1
ATOM 739 O O . VAL A 1 93 ? -11.891 -3.42 36.438 1 31.88 93 VAL A O 1
ATOM 742 N N . ALA A 1 94 ? -13.664 -4.121 35.281 1 25.45 94 ALA A N 1
ATOM 743 C CA . ALA A 1 94 ? -14.422 -4.707 36.406 1 25.45 94 ALA A CA 1
ATOM 744 C C . ALA A 1 94 ? -14.289 -6.227 36.406 1 25.45 94 ALA A C 1
ATOM 746 O O . ALA A 1 94 ? -14.195 -6.859 35.344 1 25.45 94 ALA A O 1
ATOM 747 N N . MET B 1 1 ? -1.858 -25.922 -17.922 1 64.12 1 MET B N 1
ATOM 748 C CA . MET B 1 1 ? -1.011 -24.75 -18.078 1 64.12 1 MET B CA 1
ATOM 749 C C . MET B 1 1 ? -1.854 -23.5 -18.281 1 64.12 1 MET B C 1
ATOM 751 O O . MET B 1 1 ? -2.934 -23.547 -18.875 1 64.12 1 MET B O 1
ATOM 755 N N . MET B 1 2 ? -1.577 -22.562 -17.516 1 74.44 2 MET B N 1
ATOM 756 C CA . MET B 1 2 ? -2.357 -21.328 -17.641 1 74.44 2 MET B CA 1
ATOM 757 C C . MET B 1 2 ? -2.15 -20.688 -19 1 74.44 2 MET B C 1
ATOM 759 O O . MET B 1 2 ? -1.014 -20.531 -19.453 1 74.44 2 MET B O 1
ATOM 763 N N . ASN B 1 3 ? -3.318 -20.469 -19.734 1 84.69 3 ASN B N 1
ATOM 764 C CA . ASN B 1 3 ? -3.148 -19.812 -21.031 1 84.69 3 ASN B CA 1
ATOM 765 C C . ASN B 1 3 ? -2.871 -18.312 -20.859 1 84.69 3 ASN B C 1
ATOM 767 O O . ASN B 1 3 ? -2.945 -17.781 -19.75 1 84.69 3 ASN B O 1
ATOM 771 N N . LEU B 1 4 ? -2.326 -17.734 -21.875 1 88.12 4 LEU B N 1
ATOM 772 C CA . LEU B 1 4 ? -1.844 -16.359 -21.859 1 88.12 4 LEU B CA 1
ATOM 773 C C . LEU B 1 4 ? -2.936 -15.398 -21.391 1 88.12 4 LEU B C 1
ATOM 775 O O . LEU B 1 4 ? -2.664 -14.469 -20.625 1 88.12 4 LEU B O 1
ATOM 779 N N . GLU B 1 5 ? -4.121 -15.617 -21.875 1 88.5 5 GLU B N 1
ATOM 780 C CA . GLU B 1 5 ? -5.234 -14.75 -21.516 1 88.5 5 GLU B CA 1
ATOM 781 C C . GLU B 1 5 ? -5.52 -14.812 -20.016 1 88.5 5 GLU B C 1
ATOM 783 O O . GLU B 1 5 ? -5.711 -13.781 -19.375 1 88.5 5 GLU B O 1
ATOM 788 N N . GLN B 1 6 ? -5.543 -15.984 -19.516 1 89.31 6 GLN B N 1
ATOM 789 C CA . GLN B 1 6 ? -5.758 -16.188 -18.094 1 89.31 6 GLN B CA 1
ATOM 790 C C . GLN B 1 6 ? -4.664 -15.5 -17.266 1 89.31 6 GLN B C 1
ATOM 792 O O . GLN B 1 6 ? -4.949 -14.859 -16.25 1 89.31 6 GLN B O 1
ATOM 797 N N . ARG B 1 7 ? -3.457 -15.586 -17.781 1 91.38 7 ARG B N 1
ATOM 798 C CA . ARG B 1 7 ? -2.326 -14.961 -17.094 1 91.38 7 ARG B CA 1
ATOM 799 C C . ARG B 1 7 ? -2.486 -13.445 -17.047 1 91.38 7 ARG B C 1
ATOM 801 O O . ARG B 1 7 ? -2.244 -12.828 -16 1 91.38 7 ARG B O 1
ATOM 808 N N . GLN B 1 8 ? -2.934 -12.945 -18.141 1 93.75 8 GLN B N 1
ATOM 809 C CA . GLN B 1 8 ? -3.078 -11.5 -18.219 1 93.75 8 GLN B CA 1
ATOM 810 C C . GLN B 1 8 ? -4.199 -11.008 -17.312 1 93.75 8 GLN B C 1
ATOM 812 O O . GLN B 1 8 ? -4.062 -9.977 -16.656 1 93.75 8 GLN B O 1
ATOM 817 N N . ILE B 1 9 ? -5.262 -11.727 -17.266 1 94.06 9 ILE B N 1
ATOM 818 C CA . ILE B 1 9 ? -6.418 -11.344 -16.469 1 94.06 9 ILE B CA 1
ATOM 819 C C . ILE B 1 9 ? -6.07 -11.43 -14.984 1 94.06 9 ILE B C 1
ATOM 821 O O . ILE B 1 9 ? -6.312 -10.484 -14.227 1 94.06 9 ILE B O 1
ATOM 825 N N . CYS B 1 10 ? -5.477 -12.516 -14.594 1 96 10 CYS B N 1
ATOM 826 C CA . CYS B 1 10 ? -5.086 -12.688 -13.195 1 96 10 CYS B CA 1
ATOM 827 C C . CYS B 1 10 ? -4.086 -11.617 -12.773 1 96 10 CYS B C 1
ATOM 829 O O . CYS B 1 10 ? -4.207 -11.039 -11.695 1 96 10 CYS B O 1
ATOM 831 N N . GLY B 1 11 ? -3.139 -11.344 -13.664 1 97.19 11 GLY B N 1
ATOM 832 C CA . GLY B 1 11 ? -2.141 -10.336 -13.367 1 97.19 11 GLY B CA 1
ATOM 833 C C . GLY B 1 11 ? -2.732 -8.945 -13.18 1 97.19 11 GLY B C 1
ATOM 834 O O . GLY B 1 11 ? -2.408 -8.258 -12.211 1 97.19 11 GLY B O 1
ATOM 835 N N . ALA B 1 12 ? -3.641 -8.586 -14.086 1 96.62 12 ALA B N 1
ATOM 836 C CA . ALA B 1 12 ? -4.258 -7.266 -14.016 1 96.62 12 ALA B CA 1
ATOM 837 C C . ALA B 1 12 ? -5.094 -7.117 -12.75 1 96.62 12 ALA B C 1
ATOM 839 O O . ALA B 1 12 ? -5.051 -6.074 -12.086 1 96.62 12 ALA B O 1
ATOM 840 N N . ARG B 1 13 ? -5.781 -8.109 -12.414 1 96.69 13 ARG B N 1
ATOM 841 C CA . ARG B 1 13 ? -6.625 -8.078 -11.227 1 96.69 13 ARG B CA 1
ATOM 842 C C . ARG B 1 13 ? -5.785 -8.031 -9.953 1 96.69 13 ARG B C 1
ATOM 844 O O . ARG B 1 13 ? -6.086 -7.277 -9.031 1 96.69 13 ARG B O 1
ATOM 851 N N . ARG B 1 14 ? -4.699 -8.758 -9.938 1 97.5 14 ARG B N 1
ATOM 852 C CA . ARG B 1 14 ? -3.842 -8.742 -8.758 1 97.5 14 ARG B CA 1
ATOM 853 C C . ARG B 1 14 ? -3.145 -7.398 -8.602 1 97.5 14 ARG B C 1
ATOM 855 O O . ARG B 1 14 ? -2.988 -6.902 -7.48 1 97.5 14 ARG B O 1
ATOM 862 N N . ALA B 1 15 ? -2.742 -6.887 -9.734 1 98.31 15 ALA B N 1
ATOM 863 C CA . ALA B 1 15 ? -2.08 -5.586 -9.688 1 98.31 15 ALA B CA 1
ATOM 864 C C . ALA B 1 15 ? -2.969 -4.539 -9.023 1 98.31 15 ALA B C 1
ATOM 866 O O . ALA B 1 15 ? -2.477 -3.654 -8.32 1 98.31 15 ALA B O 1
ATOM 867 N N . ARG B 1 16 ? -4.246 -4.629 -9.188 1 97.12 16 ARG B N 1
ATOM 868 C CA . ARG B 1 16 ? -5.18 -3.676 -8.594 1 97.12 16 ARG B CA 1
ATOM 869 C C . ARG B 1 16 ? -5.227 -3.822 -7.078 1 97.12 16 ARG B C 1
ATOM 871 O O . ARG B 1 16 ? -5.605 -2.889 -6.371 1 97.12 16 ARG B O 1
ATOM 878 N N . MET B 1 17 ? -4.766 -4.961 -6.668 1 98.19 17 MET B N 1
ATOM 879 C CA . MET B 1 17 ? -4.855 -5.266 -5.242 1 98.19 17 MET B CA 1
ATOM 880 C C . MET B 1 17 ? -3.502 -5.086 -4.562 1 98.19 17 MET B C 1
ATOM 882 O O . MET B 1 17 ? -3.344 -5.414 -3.385 1 98.19 17 MET B O 1
ATOM 886 N N . ARG B 1 18 ? -2.529 -4.57 -5.242 1 98.56 18 ARG B N 1
ATOM 887 C CA . ARG B 1 18 ? -1.15 -4.617 -4.77 1 98.56 18 ARG B CA 1
ATOM 888 C C . ARG B 1 18 ? -1.009 -3.912 -3.424 1 98.56 18 ARG B C 1
ATOM 890 O O . ARG B 1 18 ? -0.252 -4.359 -2.559 1 98.56 18 ARG B O 1
ATOM 897 N N . PHE B 1 19 ? -1.799 -2.871 -3.158 1 98.62 19 PHE B N 1
ATOM 898 C CA . PHE B 1 19 ? -1.682 -2.16 -1.89 1 98.62 19 PHE B CA 1
ATOM 899 C C . PHE B 1 19 ? -2.389 -2.922 -0.775 1 98.62 19 PHE B C 1
ATOM 901 O O . PHE B 1 19 ? -1.94 -2.91 0.374 1 98.62 19 PHE B O 1
ATOM 908 N N . ARG B 1 20 ? -3.428 -3.533 -1.103 1 98.56 20 ARG B N 1
ATOM 909 C CA . ARG B 1 20 ? -4.113 -4.355 -0.11 1 98.56 20 ARG B CA 1
ATOM 910 C C . ARG B 1 20 ? -3.258 -5.555 0.293 1 98.56 20 ARG B C 1
ATOM 912 O O . ARG B 1 20 ? -3.273 -5.973 1.452 1 98.56 20 ARG B O 1
ATOM 919 N N . ILE B 1 21 ? -2.559 -6.062 -0.675 1 98.88 21 ILE B N 1
ATOM 920 C CA . ILE B 1 21 ? -1.63 -7.148 -0.383 1 98.88 21 ILE B CA 1
ATOM 921 C C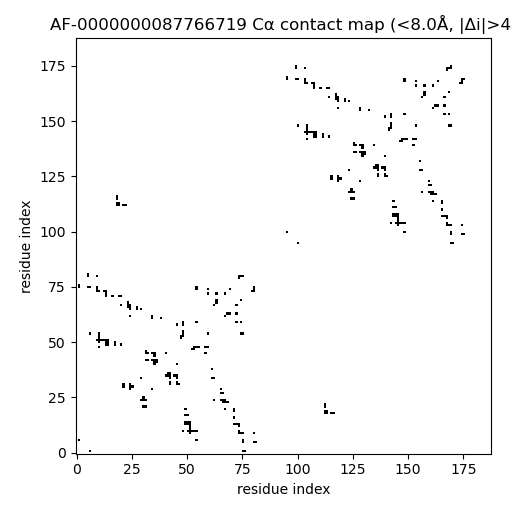 . ILE B 1 21 ? -0.538 -6.652 0.562 1 98.88 21 ILE B C 1
ATOM 923 O O . ILE B 1 21 ? -0.234 -7.305 1.564 1 98.88 21 ILE B O 1
ATOM 927 N N . ARG B 1 22 ? 0.015 -5.48 0.287 1 98.81 22 ARG B N 1
ATOM 928 C CA . ARG B 1 22 ? 1.058 -4.914 1.139 1 98.81 22 ARG B CA 1
ATOM 929 C C . ARG B 1 22 ? 0.525 -4.625 2.537 1 98.81 22 ARG B C 1
ATOM 931 O O . ARG B 1 22 ? 1.214 -4.867 3.531 1 98.81 22 ARG B O 1
ATOM 938 N N . GLU B 1 23 ? -0.694 -4.133 2.584 1 98.75 23 GLU B N 1
ATOM 939 C CA . GLU B 1 23 ? -1.315 -3.869 3.877 1 98.75 23 GLU B CA 1
ATOM 940 C C . GLU B 1 23 ? -1.477 -5.152 4.688 1 98.75 23 GLU B C 1
ATOM 942 O O . GLU B 1 23 ? -1.203 -5.176 5.887 1 98.75 23 GLU B O 1
ATOM 947 N N . ALA B 1 24 ? -1.895 -6.199 4.074 1 98.75 24 ALA B N 1
ATOM 948 C CA . ALA B 1 24 ? -2.061 -7.488 4.742 1 98.75 24 ALA B CA 1
ATOM 949 C C . ALA B 1 24 ? -0.73 -8 5.285 1 98.75 24 ALA B C 1
ATOM 951 O O . ALA B 1 24 ? -0.658 -8.484 6.414 1 98.75 24 ALA B O 1
ATOM 952 N N . LEU B 1 25 ? 0.297 -7.898 4.52 1 98.75 25 LEU B N 1
ATOM 953 C CA . LEU B 1 25 ? 1.62 -8.312 4.969 1 98.75 25 LEU B CA 1
ATOM 954 C C . LEU B 1 25 ? 2.055 -7.516 6.191 1 98.75 25 LEU B C 1
ATOM 956 O O . LEU B 1 25 ? 2.539 -8.086 7.172 1 98.75 25 LEU B O 1
ATOM 960 N N . ASP B 1 26 ? 1.861 -6.191 6.043 1 98.31 26 ASP B N 1
ATOM 961 C CA . ASP B 1 26 ? 2.234 -5.293 7.133 1 98.31 26 ASP B CA 1
ATOM 962 C C . ASP B 1 26 ? 1.475 -5.637 8.406 1 98.31 26 ASP B C 1
ATOM 964 O O . ASP B 1 26 ? 2.057 -5.664 9.5 1 98.31 26 ASP B O 1
ATOM 968 N N . ARG B 1 27 ? 0.211 -5.965 8.305 1 97.5 27 ARG B N 1
ATOM 969 C CA . ARG B 1 27 ? -0.621 -6.344 9.445 1 97.5 27 ARG B CA 1
ATOM 970 C C . ARG B 1 27 ? -0.099 -7.617 10.102 1 97.5 27 ARG B C 1
ATOM 972 O O . ARG B 1 27 ? -0.24 -7.801 11.312 1 97.5 27 ARG B O 1
ATOM 979 N N . ASN B 1 28 ? 0.526 -8.398 9.266 1 97.44 28 ASN B N 1
ATOM 980 C CA . ASN B 1 28 ? 1.06 -9.664 9.766 1 97.44 28 ASN B CA 1
ATOM 981 C C . ASN B 1 28 ? 2.561 -9.57 10.023 1 97.44 28 ASN B C 1
ATOM 983 O O . ASN B 1 28 ? 3.262 -10.586 10 1 97.44 28 ASN B O 1
ATOM 987 N N . ASN B 1 29 ? 3.055 -8.367 10.133 1 97.5 29 ASN B N 1
ATOM 988 C CA . ASN B 1 29 ? 4.41 -8.047 10.57 1 97.5 29 ASN B CA 1
ATOM 989 C C . ASN B 1 29 ? 5.453 -8.57 9.586 1 97.5 29 ASN B C 1
ATOM 991 O O . ASN B 1 29 ? 6.496 -9.078 10 1 97.5 29 ASN B O 1
ATOM 995 N N . THR B 1 30 ? 5.121 -8.594 8.352 1 98.38 30 THR B N 1
ATOM 996 C CA . THR B 1 30 ? 6.059 -8.953 7.293 1 98.38 30 THR B CA 1
ATOM 997 C C . THR B 1 30 ? 5.895 -8.031 6.09 1 98.38 30 THR B C 1
ATOM 999 O O . THR B 1 30 ? 5.07 -7.113 6.109 1 98.38 30 THR B O 1
ATOM 1002 N N . ASN B 1 31 ? 6.805 -8.07 5.16 1 98.44 31 ASN B N 1
ATOM 1003 C CA . ASN B 1 31 ? 6.77 -7.309 3.918 1 98.44 31 ASN B CA 1
ATOM 1004 C C . ASN B 1 31 ? 7.426 -8.07 2.771 1 98.44 31 ASN B C 1
ATOM 1006 O O . ASN B 1 31 ? 7.891 -9.195 2.957 1 98.44 31 ASN B O 1
ATOM 1010 N N . ALA B 1 32 ? 7.387 -7.508 1.599 1 98.69 32 ALA B N 1
ATOM 1011 C CA . ALA B 1 32 ? 7.895 -8.18 0.405 1 98.69 32 ALA B CA 1
ATOM 1012 C C . ALA B 1 32 ? 9.375 -8.523 0.554 1 98.69 32 ALA B C 1
ATOM 1014 O O . ALA B 1 32 ? 9.82 -9.578 0.098 1 98.69 32 ALA B O 1
ATOM 1015 N N . LYS B 1 33 ? 10.039 -7.688 1.255 1 98.75 33 LYS B N 1
ATOM 1016 C CA . LYS B 1 33 ? 11.469 -7.914 1.447 1 98.75 33 LYS B CA 1
ATOM 1017 C C . LYS B 1 33 ? 11.719 -9.117 2.346 1 98.75 33 LYS B C 1
ATOM 1019 O O . LYS B 1 33 ? 12.562 -9.969 2.035 1 98.75 33 LYS B O 1
ATOM 1024 N N . ARG B 1 34 ? 11.047 -9.148 3.42 1 98.62 34 ARG B N 1
ATOM 1025 C CA . ARG B 1 34 ? 11.203 -10.266 4.348 1 98.62 34 ARG B CA 1
ATOM 1026 C C . ARG B 1 34 ? 10.742 -11.578 3.713 1 98.62 34 ARG B C 1
ATOM 1028 O O . ARG B 1 34 ? 11.398 -12.609 3.873 1 98.62 34 ARG B O 1
ATOM 1035 N N . LEU B 1 35 ? 9.68 -11.508 2.961 1 98.62 35 LEU B N 1
ATOM 1036 C CA . LEU B 1 35 ? 9.18 -12.695 2.266 1 98.62 35 LEU B CA 1
ATOM 1037 C C . LEU B 1 35 ? 1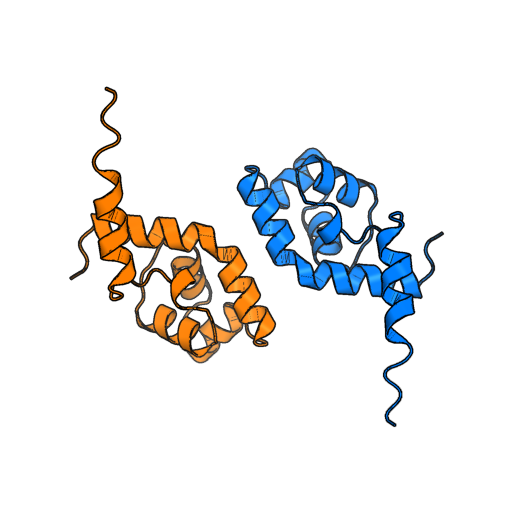0.227 -13.227 1.292 1 98.62 35 LEU B C 1
ATOM 1039 O O . LEU B 1 35 ? 10.461 -14.438 1.232 1 98.62 35 LEU B O 1
ATOM 1043 N N . ALA B 1 36 ? 10.836 -12.375 0.574 1 98.88 36 ALA B N 1
ATOM 1044 C CA . ALA B 1 36 ? 11.875 -12.75 -0.381 1 98.88 36 ALA B CA 1
ATOM 1045 C C . ALA B 1 36 ? 13.047 -13.438 0.323 1 98.88 36 ALA B C 1
ATOM 1047 O O . ALA B 1 36 ? 13.547 -14.461 -0.146 1 98.88 36 ALA B O 1
ATOM 1048 N N . ALA B 1 37 ? 13.453 -12.898 1.406 1 98.75 37 ALA B N 1
ATOM 1049 C CA . ALA B 1 37 ? 14.539 -13.469 2.195 1 98.75 37 ALA B CA 1
ATOM 1050 C C . ALA B 1 37 ? 14.195 -14.875 2.676 1 98.75 37 ALA B C 1
ATOM 1052 O O . ALA B 1 37 ? 15.008 -15.797 2.562 1 98.75 37 ALA B O 1
ATOM 1053 N N . ASP B 1 38 ? 13.023 -15.031 3.139 1 97.94 38 ASP B N 1
ATOM 1054 C CA . ASP B 1 38 ? 12.562 -16.328 3.631 1 97.94 38 ASP B CA 1
ATOM 1055 C C . ASP B 1 38 ? 12.547 -17.359 2.51 1 97.94 38 ASP B C 1
ATOM 1057 O O . ASP B 1 38 ? 12.828 -18.547 2.742 1 97.94 38 ASP B O 1
ATOM 1061 N N . LEU B 1 39 ? 12.234 -16.906 1.309 1 98.31 39 LEU B N 1
ATOM 1062 C CA . LEU B 1 39 ? 12.117 -17.797 0.159 1 98.31 39 LEU B CA 1
ATOM 1063 C C . LEU B 1 39 ? 13.469 -18 -0.508 1 98.31 39 LEU B C 1
ATOM 1065 O O . LEU B 1 39 ? 13.633 -18.906 -1.33 1 98.31 39 LEU B O 1
ATOM 1069 N N . GLY B 1 40 ? 14.398 -17.141 -0.183 1 98.69 40 GLY B N 1
ATOM 1070 C CA . GLY B 1 40 ? 15.695 -17.219 -0.823 1 98.69 40 GLY B CA 1
ATOM 1071 C C . GLY B 1 40 ? 15.695 -16.703 -2.25 1 98.69 40 GLY B C 1
ATOM 1072 O O . GLY B 1 40 ? 16.391 -17.25 -3.113 1 98.69 40 GLY B O 1
ATOM 1073 N N . ILE B 1 41 ? 14.844 -15.75 -2.518 1 98.75 41 ILE B N 1
ATOM 1074 C CA . ILE B 1 41 ? 14.781 -15.148 -3.844 1 98.75 41 ILE B CA 1
ATOM 1075 C C . ILE B 1 41 ? 14.961 -13.633 -3.732 1 98.75 41 ILE B C 1
ATOM 1077 O O . ILE B 1 41 ? 15.07 -13.094 -2.629 1 98.75 41 ILE B O 1
ATOM 1081 N N . SER B 1 42 ? 14.992 -13.016 -4.918 1 98.75 42 SER B N 1
ATOM 1082 C CA . SER B 1 42 ? 15.188 -11.57 -4.91 1 98.75 42 SER B CA 1
ATOM 1083 C C . SER B 1 42 ? 13.906 -10.844 -4.523 1 98.75 42 SER B C 1
ATOM 1085 O O . SER B 1 42 ? 12.805 -11.305 -4.828 1 98.75 42 SER B O 1
ATOM 1087 N N . HIS B 1 43 ? 14.086 -9.766 -3.92 1 98.62 43 HIS B N 1
ATOM 1088 C CA . HIS B 1 43 ? 12.969 -8.875 -3.621 1 98.62 43 HIS B CA 1
ATOM 1089 C C . HIS B 1 43 ? 12.172 -8.555 -4.883 1 98.62 43 HIS B C 1
ATOM 1091 O O . HIS B 1 43 ? 10.938 -8.539 -4.855 1 98.62 43 HIS B O 1
ATOM 1097 N N . GLN B 1 44 ? 12.914 -8.359 -5.965 1 98.75 44 GLN B N 1
ATOM 1098 C CA . GLN B 1 44 ? 12.289 -7.992 -7.23 1 98.75 44 GLN B CA 1
ATOM 1099 C C . GLN B 1 44 ? 11.359 -9.102 -7.723 1 98.75 44 GLN B C 1
ATOM 1101 O O . GLN B 1 44 ? 10.32 -8.828 -8.336 1 98.75 44 GLN B O 1
ATOM 1106 N N . ALA B 1 45 ? 11.703 -10.336 -7.453 1 98.81 45 ALA B N 1
ATOM 1107 C CA . ALA B 1 45 ? 10.859 -11.453 -7.875 1 98.81 45 ALA B CA 1
ATOM 1108 C C . ALA B 1 45 ? 9.508 -11.414 -7.172 1 98.81 45 ALA B C 1
ATOM 1110 O O . ALA B 1 45 ? 8.477 -11.688 -7.785 1 98.81 45 ALA B O 1
ATOM 1111 N N . VAL B 1 46 ? 9.516 -11.023 -5.945 1 98.88 46 VAL B N 1
ATOM 1112 C CA . VAL B 1 46 ? 8.273 -10.922 -5.188 1 98.88 46 VAL B CA 1
ATOM 1113 C C . VAL B 1 46 ? 7.457 -9.734 -5.699 1 98.88 46 VAL B C 1
ATOM 1115 O O . VAL B 1 46 ? 6.25 -9.852 -5.918 1 98.88 46 VAL B O 1
ATOM 1118 N N . LEU B 1 47 ? 8.133 -8.586 -5.953 1 98.81 47 LEU B N 1
ATOM 1119 C CA . LEU B 1 47 ? 7.438 -7.391 -6.418 1 98.81 47 LEU B CA 1
ATOM 1120 C C . LEU B 1 47 ? 6.758 -7.648 -7.758 1 98.81 47 LEU B C 1
ATOM 1122 O O . LEU B 1 47 ? 5.656 -7.152 -8.008 1 98.81 47 LEU B O 1
ATOM 1126 N N . LYS B 1 48 ? 7.367 -8.461 -8.641 1 98.81 48 LYS B N 1
ATOM 1127 C CA . LYS B 1 48 ? 6.773 -8.781 -9.938 1 98.81 48 LYS B CA 1
ATOM 1128 C C . LYS B 1 48 ? 5.438 -9.5 -9.766 1 98.81 48 LYS B C 1
ATOM 1130 O O . LYS B 1 48 ? 4.508 -9.281 -10.547 1 98.81 48 LYS B O 1
ATOM 1135 N N . VAL B 1 49 ? 5.352 -10.344 -8.781 1 98.81 49 VAL B N 1
ATOM 1136 C CA . VAL B 1 49 ? 4.109 -11.062 -8.539 1 98.81 49 VAL B CA 1
ATOM 1137 C C . VAL B 1 49 ? 3.057 -10.109 -7.98 1 98.81 49 VAL B C 1
ATOM 1139 O O . VAL B 1 49 ? 1.902 -10.125 -8.414 1 98.81 49 VAL B O 1
ATOM 1142 N N . LEU B 1 50 ? 3.479 -9.25 -7.035 1 98.81 50 LEU B N 1
ATOM 1143 C CA . LEU B 1 50 ? 2.545 -8.289 -6.469 1 98.81 50 LEU B CA 1
ATOM 1144 C C . LEU B 1 50 ? 1.976 -7.379 -7.551 1 98.81 50 LEU B C 1
ATOM 1146 O O . LEU B 1 50 ? 0.798 -7.016 -7.504 1 98.81 50 LEU B O 1
ATOM 1150 N N . GLN B 1 51 ? 2.793 -7.102 -8.523 1 98.44 51 GLN B N 1
ATOM 1151 C CA . GLN B 1 51 ? 2.414 -6.172 -9.578 1 98.44 51 GLN B CA 1
ATOM 1152 C C . GLN B 1 51 ? 1.677 -6.887 -10.703 1 98.44 51 GLN B C 1
ATOM 1154 O O . GLN B 1 51 ? 1.242 -6.258 -11.672 1 98.44 51 GLN B O 1
ATOM 1159 N N . GLY B 1 52 ? 1.568 -8.18 -10.625 1 98.12 52 GLY B N 1
ATOM 1160 C CA . GLY B 1 52 ? 0.796 -8.945 -11.586 1 98.12 52 GLY B CA 1
ATOM 1161 C C . GLY B 1 52 ? 1.598 -9.352 -12.812 1 98.12 52 GLY B C 1
ATOM 1162 O O . GLY B 1 52 ? 1.044 -9.883 -13.773 1 98.12 52 GLY B O 1
ATOM 1163 N N . ASN B 1 53 ? 2.924 -9.172 -12.727 1 98 53 ASN B N 1
ATOM 1164 C CA . ASN B 1 53 ? 3.764 -9.43 -13.891 1 98 53 ASN B CA 1
ATOM 1165 C C . ASN B 1 53 ? 4.316 -10.852 -13.875 1 98 53 ASN B C 1
ATOM 1167 O O . ASN B 1 53 ? 4.965 -11.281 -14.828 1 98 53 ASN B O 1
ATOM 1171 N N . SER B 1 54 ? 4.078 -11.555 -12.805 1 97.62 54 SER B N 1
ATOM 1172 C CA . SER B 1 54 ? 4.504 -12.938 -12.617 1 97.62 54 SER B CA 1
ATOM 1173 C C . SER B 1 54 ? 3.482 -13.719 -11.789 1 97.62 54 SER B C 1
ATOM 1175 O O . SER B 1 54 ? 2.699 -13.133 -11.039 1 97.62 54 SER B O 1
ATOM 1177 N N . HIS B 1 55 ? 3.488 -14.984 -12.023 1 97.56 55 HIS B N 1
ATOM 1178 C CA . HIS B 1 55 ? 2.531 -15.852 -11.344 1 97.56 55 HIS B CA 1
ATOM 1179 C C . HIS B 1 55 ? 3.238 -16.984 -10.602 1 97.56 55 HIS B C 1
ATOM 1181 O O . HIS B 1 55 ? 2.729 -18.094 -10.531 1 97.56 55 HIS B O 1
ATOM 1187 N N . SER B 1 56 ? 4.387 -16.656 -10.094 1 97.69 56 SER B N 1
ATOM 1188 C CA . SER B 1 56 ? 5.152 -17.656 -9.352 1 97.69 56 SER B CA 1
ATOM 1189 C C . SER B 1 56 ? 4.305 -18.312 -8.266 1 97.69 56 SER B C 1
ATOM 1191 O O . SER B 1 56 ? 3.834 -17.641 -7.352 1 97.69 56 SER B O 1
ATOM 1193 N N . GLN B 1 57 ? 4.211 -19.641 -8.352 1 96.38 57 GLN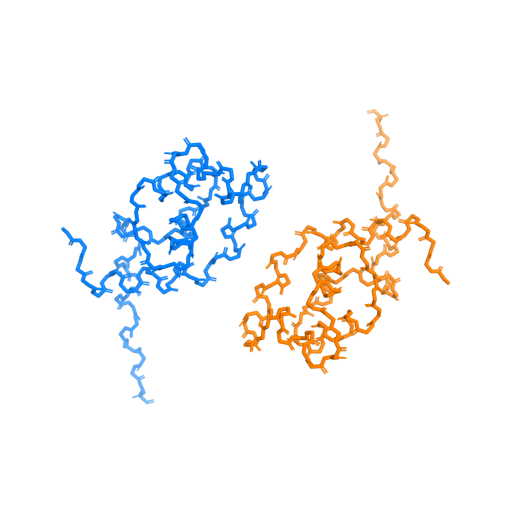 B N 1
ATOM 1194 C CA . GLN B 1 57 ? 3.412 -20.391 -7.387 1 96.38 57 GLN B CA 1
ATOM 1195 C C . GLN B 1 57 ? 4.016 -20.297 -5.984 1 96.38 57 GLN B C 1
ATOM 1197 O O . GLN B 1 57 ? 3.289 -20.172 -4.996 1 96.38 57 GLN B O 1
ATOM 1202 N N . ARG B 1 58 ? 5.309 -20.359 -5.973 1 97.94 58 ARG B N 1
ATOM 1203 C CA . ARG B 1 58 ? 6.016 -20.297 -4.699 1 97.94 58 ARG B CA 1
ATOM 1204 C C . ARG B 1 58 ? 5.738 -18.984 -3.98 1 97.94 58 ARG B C 1
ATOM 1206 O O . ARG B 1 58 ? 5.48 -18.969 -2.773 1 97.94 58 ARG B O 1
ATOM 1213 N N . VAL B 1 59 ? 5.727 -17.953 -4.754 1 98.75 59 VAL B N 1
ATOM 1214 C CA . VAL B 1 59 ? 5.484 -16.641 -4.168 1 98.75 59 VAL B CA 1
ATOM 1215 C C . VAL B 1 59 ? 4.02 -16.531 -3.758 1 98.75 59 VAL B C 1
ATOM 1217 O O . VAL B 1 59 ? 3.713 -16.047 -2.662 1 98.75 59 VAL B O 1
ATOM 1220 N N . LEU B 1 60 ? 3.123 -16.922 -4.633 1 98.31 60 LEU B N 1
ATOM 1221 C CA . LEU B 1 60 ? 1.703 -16.875 -4.301 1 98.31 60 LEU B CA 1
ATOM 1222 C C . LEU B 1 60 ? 1.412 -17.703 -3.049 1 98.31 60 LEU B C 1
ATOM 1224 O O . LEU B 1 60 ? 0.648 -17.266 -2.182 1 98.31 60 LEU B O 1
ATOM 1228 N N . ASP B 1 61 ? 2.037 -18.828 -2.922 1 98.38 61 ASP B N 1
ATOM 1229 C CA . ASP B 1 61 ? 1.871 -19.656 -1.735 1 98.38 61 ASP B CA 1
ATOM 1230 C C . ASP B 1 61 ? 2.424 -18.969 -0.493 1 98.38 61 ASP B C 1
ATOM 1232 O O . ASP B 1 61 ? 1.83 -19.047 0.584 1 98.38 61 ASP B O 1
ATOM 1236 N N . ALA B 1 62 ? 3.562 -18.391 -0.635 1 98.75 62 ALA B N 1
ATOM 1237 C CA . ALA B 1 62 ? 4.176 -17.672 0.479 1 98.75 62 ALA B CA 1
ATOM 1238 C C . ALA B 1 62 ? 3.297 -16.516 0.93 1 98.75 62 ALA B C 1
ATOM 1240 O O . ALA B 1 62 ? 3.158 -16.25 2.129 1 98.75 62 ALA B O 1
ATOM 1241 N N . LEU B 1 63 ? 2.689 -15.797 -0.017 1 98.75 63 LEU B N 1
ATOM 1242 C CA . LEU B 1 63 ? 1.773 -14.703 0.302 1 98.75 63 LEU B CA 1
ATOM 1243 C C . LEU B 1 63 ? 0.571 -15.219 1.087 1 98.75 63 LEU B C 1
ATOM 1245 O O . LEU B 1 63 ? 0.188 -14.625 2.102 1 98.75 63 LEU B O 1
ATOM 1249 N N . ARG B 1 64 ? 0.068 -16.266 0.628 1 98.25 64 ARG B N 1
ATOM 1250 C CA . ARG B 1 64 ? -1.05 -16.891 1.321 1 98.25 64 ARG B CA 1
ATOM 1251 C C . ARG B 1 64 ? -0.665 -17.281 2.746 1 98.25 64 ARG B C 1
ATOM 1253 O O . ARG B 1 64 ? -1.403 -17 3.691 1 98.25 64 ARG B O 1
ATOM 1260 N N . ALA B 1 65 ? 0.408 -17.875 2.885 1 98.38 65 ALA B N 1
ATOM 1261 C CA . ALA B 1 65 ? 0.897 -18.328 4.184 1 98.38 65 ALA B CA 1
ATOM 1262 C C . ALA B 1 65 ? 1.147 -17.156 5.117 1 98.38 65 ALA B C 1
ATOM 1264 O O . ALA B 1 65 ? 1.014 -17.281 6.336 1 98.38 65 ALA B O 1
ATOM 1265 N N . ALA B 1 66 ? 1.483 -16.078 4.5 1 98.38 66 ALA B N 1
ATOM 1266 C CA . ALA B 1 66 ? 1.774 -14.875 5.277 1 98.38 66 ALA B CA 1
ATOM 1267 C C . ALA B 1 66 ? 0.49 -14.156 5.672 1 98.38 66 ALA B C 1
ATOM 1269 O O . ALA B 1 66 ? 0.534 -13.117 6.332 1 98.38 66 ALA B O 1
ATOM 1270 N N . GLY B 1 67 ? -0.632 -14.703 5.23 1 98 67 GLY B N 1
ATOM 1271 C CA . GLY B 1 67 ? -1.903 -14.18 5.699 1 98 67 GLY B CA 1
ATOM 1272 C C . GLY B 1 67 ? -2.611 -13.32 4.668 1 98 67 GLY B C 1
ATOM 1273 O O . GLY B 1 67 ? -3.629 -12.688 4.969 1 98 67 GLY B O 1
ATOM 1274 N N . VAL B 1 68 ? -2.123 -13.242 3.48 1 98.69 68 VAL B N 1
ATOM 1275 C CA . VAL B 1 68 ? -2.814 -12.484 2.439 1 98.69 68 VAL B CA 1
ATOM 1276 C C . VAL B 1 68 ? -4.082 -13.227 2.021 1 98.69 68 VAL B C 1
ATOM 1278 O O . VAL B 1 68 ? -4.031 -14.398 1.654 1 98.69 68 VAL B O 1
ATOM 1281 N N . PRO B 1 69 ? -5.207 -12.555 2.045 1 97.81 69 PRO B N 1
ATOM 1282 C CA . PRO B 1 69 ? -6.461 -13.211 1.659 1 97.81 69 PRO B CA 1
ATOM 1283 C C . PRO B 1 69 ? -6.4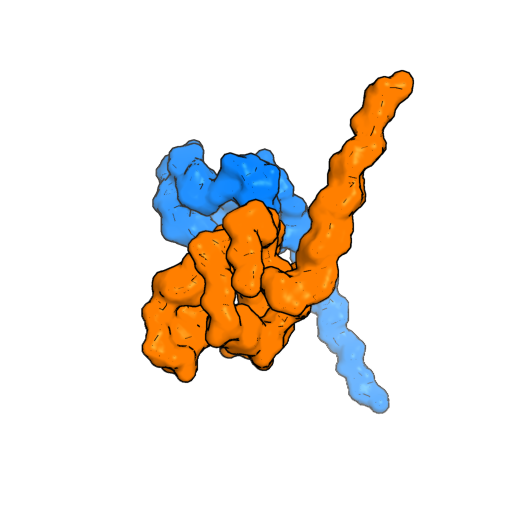38 -13.734 0.225 1 97.81 69 PRO B C 1
ATOM 1285 O O . PRO B 1 69 ? -5.895 -13.078 -0.667 1 97.81 69 PRO B O 1
ATOM 1288 N N . GLU B 1 70 ? -7.051 -14.844 -0.039 1 96.69 70 GLU B N 1
ATOM 1289 C CA . GLU B 1 70 ? -7.074 -15.516 -1.337 1 96.69 70 GLU B CA 1
ATOM 1290 C C . GLU B 1 70 ? -7.668 -14.609 -2.414 1 96.69 70 GLU B C 1
ATOM 1292 O O . GLU B 1 70 ? -7.203 -14.609 -3.555 1 96.69 70 GLU B O 1
ATOM 1297 N N . ARG B 1 71 ? -8.578 -13.805 -2.043 1 95.38 71 ARG B N 1
ATOM 1298 C CA . ARG B 1 71 ? -9.312 -12.984 -3.006 1 95.38 71 ARG B CA 1
ATOM 1299 C C . ARG B 1 71 ? -8.414 -11.914 -3.605 1 95.38 71 ARG B C 1
ATOM 1301 O O . ARG B 1 71 ? -8.766 -11.289 -4.609 1 95.38 71 ARG B O 1
ATOM 1308 N N . TYR B 1 72 ? -7.266 -11.711 -2.994 1 97.75 72 TYR B N 1
ATOM 1309 C CA . TYR B 1 72 ? -6.352 -10.703 -3.527 1 97.75 72 TYR B CA 1
ATOM 1310 C C . TYR B 1 72 ? -5.324 -11.336 -4.453 1 97.75 72 TYR B C 1
ATOM 1312 O O . TYR B 1 72 ? -4.625 -10.633 -5.188 1 97.75 72 TYR B O 1
ATOM 1320 N N . LEU B 1 73 ? -5.227 -12.609 -4.445 1 98.12 73 LEU B N 1
ATOM 1321 C CA . LEU B 1 73 ? -4.062 -13.258 -5.043 1 98.12 73 LEU B CA 1
ATOM 1322 C C . LEU B 1 73 ? -4.301 -13.539 -6.523 1 98.12 73 LEU B C 1
ATOM 1324 O O . LEU B 1 73 ? -3.35 -13.609 -7.305 1 98.12 73 LEU B O 1
ATOM 1328 N N . PHE B 1 74 ? -5.621 -13.75 -6.824 1 96.25 74 PHE B N 1
ATOM 1329 C CA . PHE B 1 74 ? -5.953 -14.094 -8.203 1 96.25 74 PHE B CA 1
ATOM 1330 C C . PHE B 1 74 ? -4.977 -15.125 -8.75 1 96.25 74 PHE B C 1
ATOM 1332 O O . PHE B 1 74 ? -4.406 -14.93 -9.828 1 96.25 74 PHE B O 1
ATOM 1339 N N . ASP B 1 75 ? -4.859 -16.125 -7.961 1 94.69 75 ASP B N 1
ATOM 1340 C CA . ASP B 1 75 ? -4.051 -17.266 -8.336 1 94.69 75 ASP B CA 1
ATOM 1341 C C . ASP B 1 75 ? -4.656 -18 -9.531 1 94.69 75 ASP B C 1
ATOM 1343 O O . ASP B 1 75 ? -5.812 -18.422 -9.484 1 94.69 75 ASP B O 1
ATOM 1347 N N . PRO B 1 76 ? -3.943 -18.141 -10.57 1 91.69 76 PRO B N 1
ATOM 1348 C CA . PRO B 1 76 ? -4.508 -18.797 -11.75 1 91.69 76 PRO B CA 1
ATOM 1349 C C . PRO B 1 76 ? -4.953 -20.234 -11.469 1 91.69 76 PRO B C 1
ATOM 1351 O O . PRO B 1 76 ? -5.758 -20.797 -12.219 1 91.69 76 PRO B O 1
ATOM 1354 N N . ARG B 1 77 ? -4.453 -20.766 -10.438 1 88.69 77 ARG B N 1
ATOM 1355 C CA . ARG B 1 77 ? -4.805 -22.141 -10.078 1 88.69 77 ARG B CA 1
ATOM 1356 C C . ARG B 1 77 ? -6.141 -22.188 -9.344 1 88.69 77 ARG B C 1
ATOM 1358 O O . ARG B 1 77 ? -6.738 -23.25 -9.203 1 88.69 77 ARG B O 1
ATOM 1365 N N . SER B 1 78 ? -6.551 -20.891 -8.969 1 82.06 78 SER B N 1
ATOM 1366 C CA . SER B 1 78 ? -7.758 -20.859 -8.148 1 82.06 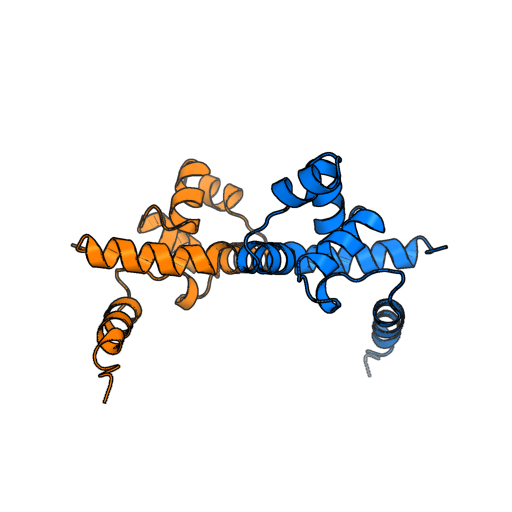78 SER B CA 1
ATOM 1367 C C . SER B 1 78 ? -9.008 -20.766 -9.008 1 82.06 78 SER B C 1
ATOM 1369 O O . SER B 1 78 ? -9 -20.156 -10.078 1 82.06 78 SER B O 1
ATOM 1371 N N . GLU B 1 79 ? -9.945 -21.484 -8.773 1 65.12 79 GLU B N 1
ATOM 1372 C CA . GLU B 1 79 ? -11.227 -21.562 -9.469 1 65.12 79 GLU B CA 1
ATOM 1373 C C . GLU B 1 79 ? -11.891 -20.203 -9.578 1 65.12 79 GLU B C 1
ATOM 1375 O O . GLU B 1 79 ? -12.734 -19.984 -10.453 1 65.12 79 GLU B O 1
ATOM 1380 N N . HIS B 1 80 ? -11.562 -19.266 -8.75 1 58.41 80 HIS B N 1
ATOM 1381 C CA . HIS B 1 80 ? -12.25 -17.969 -8.742 1 58.41 80 HIS B CA 1
ATOM 1382 C C . HIS B 1 80 ? -11.891 -17.156 -9.977 1 58.41 80 HIS B C 1
ATOM 1384 O O . HIS B 1 80 ? -12.688 -16.328 -10.43 1 58.41 80 HIS B O 1
ATOM 1390 N N . VAL B 1 81 ? -10.75 -17.266 -10.539 1 58.66 81 VAL B N 1
ATOM 1391 C CA . VAL B 1 81 ? -10.32 -16.5 -11.695 1 58.66 81 VAL B CA 1
ATOM 1392 C C . VAL B 1 81 ? -11.07 -16.969 -12.945 1 58.66 81 VAL B C 1
ATOM 1394 O O . VAL B 1 81 ? -11.375 -16.172 -13.828 1 58.66 81 VAL B O 1
ATOM 1397 N N . VAL B 1 82 ? -11.391 -18.141 -13.055 1 54.22 82 VAL B N 1
ATOM 1398 C CA . VAL B 1 82 ? -12.078 -18.656 -14.227 1 54.22 82 VAL B CA 1
ATOM 1399 C C . VAL B 1 82 ? -13.461 -18.016 -14.344 1 54.22 82 VAL B C 1
ATOM 1401 O O . VAL B 1 82 ? -13.93 -17.719 -15.445 1 54.22 82 VAL B O 1
ATOM 1404 N N . ALA B 1 83 ? -14.156 -17.922 -13.266 1 50.34 83 ALA B N 1
ATOM 1405 C CA . ALA B 1 83 ? -15.578 -17.609 -13.414 1 50.34 83 ALA B CA 1
ATOM 1406 C C . ALA B 1 83 ? -15.773 -16.141 -13.781 1 50.34 83 ALA B C 1
ATOM 1408 O O . ALA B 1 83 ? -16.719 -15.797 -14.5 1 50.34 83 ALA B O 1
ATOM 1409 N N . GLN B 1 84 ? -15 -15.32 -13.281 1 48.5 84 GLN B N 1
ATOM 1410 C CA . GLN B 1 84 ? -15.359 -13.93 -13.523 1 48.5 84 GLN B CA 1
ATOM 1411 C C . GLN B 1 84 ? -15.117 -13.539 -14.977 1 48.5 84 GLN B C 1
ATOM 1413 O O . GLN B 1 84 ? -15.656 -12.539 -15.461 1 48.5 84 GLN B O 1
ATOM 1418 N N . ASP B 1 85 ? -14.219 -14.086 -15.656 1 46.44 85 ASP B N 1
ATOM 1419 C CA . ASP B 1 85 ? -14.07 -13.75 -17.062 1 46.44 85 ASP B CA 1
ATOM 1420 C C . ASP B 1 85 ? -15.312 -14.133 -17.859 1 46.44 85 ASP B C 1
ATOM 1422 O O . ASP B 1 85 ? -15.578 -13.57 -18.922 1 46.44 85 ASP B O 1
ATOM 1426 N N . THR B 1 86 ? -16.047 -15.094 -17.422 1 42.75 86 THR B N 1
ATOM 1427 C CA . THR B 1 86 ? -17.203 -15.445 -18.25 1 42.75 86 THR B CA 1
ATOM 1428 C C . THR B 1 86 ? -18.297 -14.391 -18.141 1 42.75 86 THR B C 1
ATOM 1430 O O . THR B 1 86 ? -19.25 -14.406 -18.906 1 42.75 86 THR B O 1
ATOM 1433 N N . THR B 1 87 ? -18.375 -13.664 -17.047 1 40.81 87 THR B N 1
ATOM 1434 C CA . THR B 1 87 ? -19.531 -12.781 -17 1 40.81 87 THR B CA 1
ATOM 1435 C C . THR B 1 87 ? -19.297 -11.523 -17.828 1 40.81 87 THR B C 1
ATOM 1437 O O . THR B 1 87 ? -20.141 -10.625 -17.875 1 40.81 87 THR B O 1
ATOM 1440 N N . HIS B 1 88 ? -18.156 -11.242 -18.328 1 40.38 88 HIS B N 1
ATOM 1441 C CA . HIS B 1 88 ? -18.125 -10.094 -19.234 1 40.38 88 HIS B CA 1
ATOM 1442 C C . HIS B 1 88 ? -18.969 -10.352 -20.469 1 40.38 88 HIS B C 1
ATOM 1444 O O . HIS B 1 88 ? -18.797 -9.688 -21.5 1 40.38 88 HIS B O 1
ATOM 1450 N N . GLU B 1 89 ? -19.688 -11.477 -20.625 1 36.88 89 GLU B N 1
ATOM 1451 C CA . GLU B 1 89 ? -20.422 -11.586 -21.891 1 36.88 89 GLU B CA 1
ATOM 1452 C C . GLU B 1 89 ? -21.25 -10.336 -22.156 1 36.88 89 GLU B C 1
ATOM 1454 O O . GLU B 1 89 ? -21.172 -9.742 -23.219 1 36.88 89 GLU B O 1
ATOM 1459 N N . GLU B 1 90 ? -22.688 -10.391 -21.781 1 36 90 GLU B N 1
ATOM 1460 C CA . GLU B 1 90 ? -23.859 -9.945 -22.531 1 36 90 GLU B CA 1
ATOM 1461 C C . GLU B 1 90 ? -24.125 -8.461 -22.328 1 36 90 GLU B C 1
ATOM 1463 O O . GLU B 1 90 ? -24.719 -8.07 -21.328 1 36 90 GLU B O 1
ATOM 1468 N N . GLY B 1 91 ? -23.406 -7.578 -21.828 1 32.78 91 GLY B N 1
ATOM 1469 C CA . GLY B 1 91 ? -23.969 -6.258 -22.047 1 32.78 91 GLY B CA 1
ATOM 1470 C C . GLY B 1 91 ? -24.297 -5.977 -23.5 1 32.78 91 GLY B C 1
ATOM 1471 O O . GLY B 1 91 ? -23.422 -5.52 -24.25 1 32.78 91 GLY B O 1
ATOM 1472 N N . LYS B 1 92 ? -25.156 -6.77 -24.109 1 31.7 92 LYS B N 1
ATOM 1473 C CA . LYS B 1 92 ? -25.953 -6.453 -25.297 1 31.7 92 LYS B CA 1
ATOM 1474 C C . LYS B 1 92 ? -26.578 -5.059 -25.188 1 31.7 92 LYS B C 1
ATOM 1476 O O . LYS B 1 92 ? -27.266 -4.75 -24.219 1 31.7 92 LYS B O 1
ATOM 1481 N N . VAL B 1 93 ? -26.141 -3.969 -25.828 1 32.09 93 VAL B N 1
ATOM 1482 C CA . VAL B 1 93 ? -26.797 -2.773 -26.328 1 32.09 93 VAL B CA 1
ATOM 1483 C C . VAL B 1 93 ? -28.125 -3.16 -27 1 32.09 93 VAL B C 1
ATOM 1485 O O . VAL B 1 93 ? -28.125 -3.797 -28.047 1 32.09 93 VAL B O 1
ATOM 1488 N N . ALA B 1 94 ? -29.203 -3.625 -26.125 1 24.97 94 ALA B N 1
ATOM 1489 C CA . ALA B 1 94 ? -30.547 -3.445 -26.672 1 24.97 94 ALA B CA 1
ATOM 1490 C C . ALA B 1 94 ? -30.984 -1.984 -26.594 1 24.97 94 ALA B C 1
ATOM 1492 O O . ALA B 1 94 ? -30.609 -1.27 -25.672 1 24.97 94 ALA B O 1
#

Nearest PDB structures (foldseek):
  1r69-assembly1_A  TM=6.683E-01  e=2.135E-01  Phage 434
  1per-assembly1_L  TM=6.385E-01  e=3.625E-01  Phage 434
  1y9q-assembly1_A-2  TM=5.754E-01  e=6.844E-01  Vibrio cholerae
  2cro-assembly1_A  TM=5.254E-01  e=7.608E-01  Phage 434
  4pu8-assembly1_B  TM=5.762E-01  e=1.597E+00  Shewanella oneidensis MR-1

pLDDT: mean 87.28, std 20.86, range [24.97, 98.88]

Foldseek 3Di:
DDDPVLLQQLLVQLLVCLVVLQVQLVVLVHGLCRLCVVVVHDSVVLVCQSNSNDQDPVSLVSSVVSPRDPSNRSRSVDPVSVPPVVVVPDPPPD/DDDPVLLQQLLVQLLVCLVVLQVQLVVLVHGLCRLCVVVVHDSVVLVCQSNSNDQDPSSLVSSVVSPRDPSNRSRSVDPVSVPVVVVVPDPPPD